Protein AF-A0A1Y4RHS5-F1 (afdb_monomer_lite)

Sequence (251 aa):
MLNEWKEFRDYTGAVTYTARNKQDTTYLGRFTFDTILDFEGLNRVLTILARGFLFHNENGSSAEAPRERIDYAKRGLCAWCSVPDSKKATPREAWQFGSDFGELHVEFPGLVEENGSGWFHRHVHRVEAFVRENPERRVSSSAQKKCAAIEKGFDHAWQDKVIQMQIPLFAPTTKGQWGLRFDSFLAQALELGPLRKEEPELPPELLEQLRSLTPKGVPVEMVETLAAYYLANKPEDSDWVVLPVANFDAY

pLDDT: mean 87.66, std 10.37, range [52.66, 98.38]

Radius of gyration: 19.68 Å; chains: 1; bounding box: 48×55×47 Å

Secondary structure (DSSP, 8-state):
---HHHHHHHHHS------SSTT--GGGTT--HHHHHH-TTHHHHHHHHHHHHHHB-TTSPBPS-GGGGHHHHHHHHHHHH--PPPTTPPPPPTTSPPS--GGGGGT-TTTB-TTS-BHHHHHHHHHHHHHHHSTTTTS-HHHHHHHHHHHHHHHHHHHHHHHHHHS-TT-TT--S-TT--HHHHHHHHHHH-SPP-SPPPPPHHHHHHHHHHPPTTS-HHHHHHHHHHHHHH--TT-S-----HHHHTT-

Foldseek 3Di:
DLALVVLLCQLQDDQDQDFPAAVRPSNLRLADLCCQQVVALVLVSLLSLLQCQQFADPVRDGDPGSVVRLVVSLLSSLLQLAFADDPPDDDDDPPQDFRQPLVCCVVRVSAHPVRSQGSSNVSLVSSLVSCVVDDPGGHDPVSPVSSVVCVPPRSVVSRVLSRLQDDDPPDPPNDPPPRRHSVNSNVVSVVVHHGHRDQQDDDPVVLVVLVVPPDPPDDSVVSRSVVSQCVVQPDPPDPDGDDSVSSVVSD

Structure (mmCIF, N/CA/C/O backbone):
data_AF-A0A1Y4RHS5-F1
#
_entry.id   AF-A0A1Y4RHS5-F1
#
loop_
_atom_site.group_PDB
_atom_site.id
_atom_site.type_symbol
_atom_site.label_atom_id
_atom_site.label_alt_id
_atom_site.label_comp_id
_atom_site.label_asym_id
_atom_site.label_entity_id
_atom_site.label_seq_id
_atom_site.pdbx_PDB_ins_code
_atom_site.Cartn_x
_atom_site.Cartn_y
_atom_site.Cartn_z
_atom_site.occupancy
_atom_site.B_iso_or_equiv
_atom_site.auth_seq_id
_atom_site.auth_comp_id
_atom_site.auth_asym_id
_atom_site.auth_atom_id
_atom_site.pdbx_PDB_model_num
ATOM 1 N N . MET A 1 1 ? -5.896 -9.436 4.155 1.00 60.69 1 MET A N 1
ATOM 2 C CA . MET A 1 1 ? -4.741 -10.193 4.678 1.00 60.69 1 MET A CA 1
ATOM 3 C C . MET A 1 1 ? -4.720 -11.630 4.183 1.00 60.69 1 MET A C 1
ATOM 5 O O . MET A 1 1 ? -3.698 -12.042 3.652 1.00 60.69 1 MET A O 1
ATOM 9 N N . LEU A 1 2 ? -5.818 -12.377 4.353 1.00 75.94 2 LEU A N 1
ATOM 10 C CA . LEU A 1 2 ? -5.944 -13.757 3.870 1.00 75.94 2 LEU A CA 1
ATOM 11 C C . LEU A 1 2 ? -6.195 -13.819 2.356 1.00 75.94 2 LEU A C 1
ATOM 13 O O . LEU A 1 2 ? -5.511 -14.547 1.645 1.00 75.94 2 LEU A O 1
ATOM 17 N N . ASN A 1 3 ? -7.088 -12.958 1.857 1.00 88.12 3 ASN A N 1
ATOM 18 C CA . ASN A 1 3 ? -7.240 -12.696 0.430 1.00 88.12 3 ASN A CA 1
ATOM 19 C C . ASN A 1 3 ? -6.313 -11.551 -0.010 1.00 88.12 3 ASN A C 1
ATOM 21 O O . ASN A 1 3 ? -6.641 -10.366 0.110 1.00 88.12 3 ASN A O 1
ATOM 25 N N . GLU A 1 4 ? -5.126 -11.910 -0.483 1.00 91.56 4 GLU A N 1
ATOM 26 C CA . GLU A 1 4 ? -4.086 -10.968 -0.900 1.00 91.56 4 GLU A CA 1
ATOM 27 C C . GLU A 1 4 ? -4.405 -10.328 -2.258 1.00 91.56 4 GLU A C 1
ATOM 29 O O . GLU A 1 4 ? -4.044 -9.178 -2.501 1.00 91.56 4 GLU A O 1
ATOM 34 N N . TRP A 1 5 ? -5.142 -11.027 -3.130 1.00 93.31 5 TRP A N 1
ATOM 35 C CA . TRP A 1 5 ? -5.632 -10.445 -4.380 1.00 93.31 5 TRP A CA 1
ATOM 36 C C . TRP A 1 5 ? -6.637 -9.322 -4.121 1.00 93.31 5 TRP A C 1
ATOM 38 O O . TRP A 1 5 ? -6.542 -8.247 -4.711 1.00 93.31 5 TRP A O 1
ATOM 48 N N . LYS A 1 6 ? -7.582 -9.531 -3.197 1.00 91.88 6 LYS A N 1
ATOM 49 C CA . LYS A 1 6 ? -8.500 -8.467 -2.779 1.00 91.88 6 LYS A CA 1
ATOM 50 C C . LYS A 1 6 ? -7.727 -7.284 -2.198 1.00 91.88 6 LYS A C 1
ATOM 52 O O . LYS A 1 6 ? -8.028 -6.147 -2.542 1.00 91.88 6 LYS A O 1
ATOM 57 N N . GLU A 1 7 ? -6.730 -7.555 -1.363 1.00 92.19 7 GLU A N 1
ATOM 58 C CA . GLU A 1 7 ? -5.873 -6.529 -0.769 1.00 92.19 7 GLU A CA 1
ATOM 59 C C . GLU A 1 7 ? -5.146 -5.694 -1.838 1.00 92.19 7 GLU A C 1
ATOM 61 O O . GLU A 1 7 ? -5.193 -4.469 -1.785 1.00 92.19 7 GLU A O 1
ATOM 66 N N . PHE A 1 8 ? -4.587 -6.331 -2.873 1.00 95.25 8 PHE A N 1
ATOM 67 C CA . PHE A 1 8 ? -4.016 -5.634 -4.030 1.00 95.25 8 PHE A CA 1
ATOM 68 C C . PHE A 1 8 ? -5.031 -4.722 -4.734 1.00 95.25 8 PHE A C 1
ATOM 70 O O . PHE A 1 8 ? -4.723 -3.569 -5.043 1.00 95.25 8 PHE A O 1
ATOM 77 N N . ARG A 1 9 ? -6.260 -5.205 -4.964 1.00 94.44 9 ARG A N 1
ATOM 78 C CA . ARG A 1 9 ? -7.318 -4.384 -5.576 1.00 94.44 9 ARG A CA 1
ATOM 79 C C . ARG A 1 9 ? -7.731 -3.216 -4.692 1.00 94.44 9 ARG A C 1
ATOM 81 O O . ARG A 1 9 ? -8.021 -2.147 -5.210 1.00 94.44 9 ARG A O 1
ATOM 88 N N . ASP A 1 10 ? -7.764 -3.400 -3.379 1.00 93.31 10 ASP A N 1
ATOM 89 C CA . ASP A 1 10 ? -8.112 -2.326 -2.451 1.00 93.31 10 ASP A CA 1
ATOM 90 C C . ASP A 1 10 ? -7.026 -1.221 -2.438 1.00 93.31 10 ASP A C 1
ATOM 92 O O . ASP A 1 10 ? -7.347 -0.060 -2.189 1.00 93.31 10 ASP A O 1
ATOM 96 N N . TYR A 1 11 ? -5.767 -1.552 -2.768 1.00 95.56 11 TYR A N 1
ATOM 97 C CA . TYR A 1 11 ? -4.662 -0.590 -2.921 1.00 95.56 11 TYR A CA 1
ATOM 98 C C . TYR A 1 11 ? -4.535 0.042 -4.313 1.00 95.56 11 TYR A C 1
ATOM 100 O O . TYR A 1 11 ? -3.736 0.956 -4.487 1.00 95.56 11 TYR A O 1
ATOM 108 N N . THR A 1 12 ? -5.276 -0.431 -5.312 1.00 95.94 12 THR A N 1
ATOM 109 C CA . THR A 1 12 ? -5.166 0.051 -6.706 1.00 95.94 12 THR A CA 1
ATOM 110 C C . THR A 1 12 ? -6.494 0.537 -7.282 1.00 95.94 12 THR A C 1
ATOM 112 O O . THR A 1 12 ? -6.519 1.284 -8.258 1.00 95.94 12 THR A O 1
ATOM 115 N N . GLY A 1 13 ? -7.608 0.142 -6.670 1.00 93.06 13 GLY A N 1
ATOM 116 C CA . GLY A 1 13 ? -8.964 0.462 -7.088 1.00 93.06 13 GLY A CA 1
ATOM 117 C C . GLY A 1 13 ? -9.512 1.749 -6.477 1.00 93.06 13 GLY A C 1
ATOM 118 O O . GLY A 1 13 ? -8.798 2.570 -5.902 1.00 93.06 13 GLY A O 1
ATOM 119 N N . ALA A 1 14 ? -10.823 1.936 -6.621 1.00 90.62 14 ALA A N 1
ATOM 120 C CA . ALA A 1 14 ? -11.525 3.077 -6.050 1.00 90.62 14 ALA A CA 1
ATOM 121 C C . ALA A 1 14 ? -11.792 2.878 -4.551 1.00 90.62 14 ALA A C 1
ATOM 123 O O . ALA A 1 14 ? -12.219 1.806 -4.121 1.00 90.62 14 ALA A O 1
ATOM 124 N N . VAL A 1 15 ? -11.615 3.944 -3.770 1.00 92.44 15 VAL A N 1
ATOM 125 C CA . VAL A 1 15 ? -11.960 3.979 -2.343 1.00 92.44 15 VAL A CA 1
ATOM 126 C C . VAL A 1 15 ? -13.283 4.713 -2.149 1.00 92.44 15 VAL 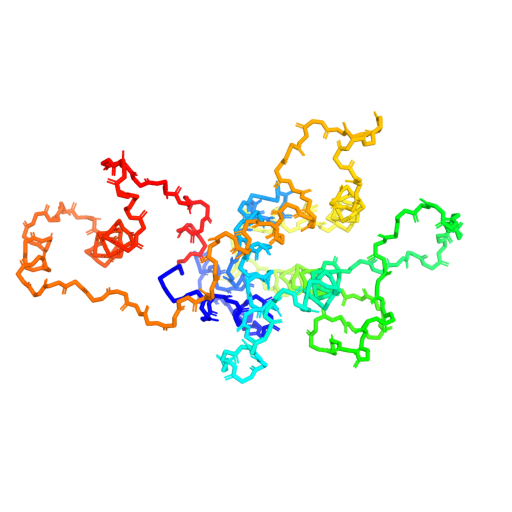A C 1
ATOM 128 O O . VAL A 1 15 ? -13.527 5.754 -2.761 1.00 92.44 15 VAL A O 1
ATOM 131 N N . THR A 1 16 ? -14.134 4.170 -1.280 1.00 90.88 16 THR A N 1
ATOM 132 C CA . THR A 1 16 ? -15.384 4.814 -0.866 1.00 90.88 16 THR A CA 1
ATOM 133 C C . THR A 1 16 ? -15.143 5.610 0.415 1.00 90.88 16 THR A C 1
ATOM 135 O O . THR A 1 16 ? -14.910 5.037 1.475 1.00 90.88 16 THR A O 1
ATOM 138 N N . TYR A 1 17 ? -15.198 6.937 0.320 1.00 92.81 17 TYR A N 1
ATOM 139 C CA . TYR A 1 17 ? -14.957 7.836 1.450 1.00 92.81 17 TYR A CA 1
ATOM 140 C C . TYR A 1 17 ? -16.249 8.067 2.233 1.00 92.81 17 TYR A C 1
ATOM 142 O O . TYR A 1 17 ? -17.072 8.912 1.878 1.00 92.81 17 TYR A O 1
ATOM 150 N N . THR A 1 18 ? -16.454 7.281 3.288 1.00 91.25 18 THR A N 1
ATOM 151 C CA . THR A 1 18 ? -17.652 7.347 4.136 1.00 91.25 18 THR A CA 1
ATOM 152 C C . THR A 1 18 ? -17.309 7.174 5.609 1.00 91.25 18 THR A C 1
ATOM 154 O O . THR A 1 18 ? -16.330 6.520 5.949 1.00 91.25 18 THR A O 1
ATOM 157 N N . ALA A 1 19 ? -18.157 7.717 6.482 1.00 90.38 19 ALA A N 1
ATOM 158 C CA . ALA A 1 19 ? -18.097 7.496 7.923 1.00 90.38 19 ALA A CA 1
ATOM 159 C C . ALA A 1 19 ? -19.518 7.510 8.502 1.00 90.38 19 ALA A C 1
ATOM 161 O O . ALA A 1 19 ? -20.265 8.474 8.298 1.00 90.38 19 ALA A O 1
ATOM 162 N N . ARG A 1 20 ? -19.905 6.447 9.217 1.00 88.19 20 ARG A N 1
ATOM 163 C CA . ARG A 1 20 ? -21.211 6.347 9.896 1.00 88.19 20 ARG A CA 1
ATOM 164 C C . ARG A 1 20 ? -21.234 7.091 11.228 1.00 88.19 20 ARG A C 1
ATOM 166 O O . ARG A 1 20 ? -22.269 7.627 11.616 1.00 88.19 20 ARG A O 1
ATOM 173 N N . ASN A 1 21 ? -20.110 7.110 11.935 1.00 87.88 21 ASN A N 1
ATOM 174 C CA . ASN A 1 21 ? -19.934 7.752 13.235 1.00 87.88 21 ASN A CA 1
ATOM 175 C C . ASN A 1 21 ? -18.449 8.093 13.453 1.00 87.88 21 ASN A C 1
ATOM 177 O O . ASN A 1 21 ? -17.614 7.804 12.605 1.00 87.88 21 ASN A O 1
ATOM 181 N N . LYS A 1 22 ? -18.111 8.689 14.601 1.00 86.94 22 LYS A N 1
ATOM 182 C CA . LYS A 1 22 ? -16.747 9.167 14.898 1.00 86.94 22 LYS A CA 1
ATOM 183 C C . LYS A 1 22 ? -15.704 8.057 15.063 1.00 86.94 22 LYS A C 1
ATOM 185 O O . LYS A 1 22 ? -14.515 8.365 15.042 1.00 86.94 22 LYS A O 1
ATOM 190 N N . GLN A 1 23 ? -16.142 6.824 15.293 1.00 85.12 23 GLN A N 1
ATOM 191 C CA . GLN A 1 23 ? -15.298 5.637 15.397 1.00 85.12 23 GLN A CA 1
ATOM 192 C C . GLN A 1 23 ? -15.104 4.955 14.035 1.00 85.12 23 GLN A C 1
ATOM 194 O O . GLN A 1 23 ? -14.234 4.104 13.906 1.00 85.12 23 GLN A O 1
ATOM 199 N N . ASP A 1 24 ? -15.904 5.318 13.030 1.00 87.62 24 ASP A N 1
ATOM 200 C CA . ASP A 1 24 ? -15.852 4.742 11.694 1.00 87.62 24 ASP A CA 1
ATOM 201 C C . ASP A 1 24 ? -14.747 5.401 10.860 1.00 87.62 24 ASP A C 1
ATOM 203 O O . ASP A 1 24 ? -14.876 6.541 10.406 1.00 87.62 24 ASP A O 1
ATOM 207 N N . THR A 1 25 ? -13.660 4.663 10.654 1.00 89.38 25 THR A N 1
ATOM 208 C CA . THR A 1 25 ? -12.491 5.085 9.877 1.00 89.38 25 THR A CA 1
ATOM 209 C C . THR A 1 25 ? -12.503 4.566 8.440 1.00 89.38 25 THR A C 1
ATOM 211 O O . THR A 1 25 ? -11.476 4.640 7.774 1.00 89.38 25 THR A O 1
ATOM 214 N N . THR A 1 26 ? -13.646 4.092 7.919 1.00 90.31 26 THR A N 1
ATOM 215 C CA . THR A 1 26 ? -13.761 3.527 6.553 1.00 90.31 26 THR A CA 1
ATOM 216 C C . THR A 1 26 ? -13.224 4.467 5.467 1.00 90.31 26 THR A C 1
ATOM 218 O O . THR A 1 26 ? -12.699 4.019 4.450 1.00 90.31 26 THR A O 1
ATOM 221 N N . TYR A 1 27 ? -13.301 5.782 5.684 1.00 91.88 27 TYR A N 1
ATOM 222 C CA . TYR A 1 27 ? -12.758 6.787 4.770 1.00 91.88 27 TYR A CA 1
ATOM 223 C C . TYR A 1 27 ? -11.232 6.713 4.575 1.00 91.88 27 TYR A C 1
ATOM 225 O O . TYR A 1 27 ? -10.741 7.255 3.590 1.00 91.88 27 TYR A O 1
ATOM 233 N N . LEU A 1 28 ? -10.490 6.038 5.462 1.00 92.81 28 LEU A N 1
ATOM 234 C CA . LEU A 1 28 ? -9.058 5.752 5.306 1.00 92.81 28 LEU A CA 1
ATOM 235 C C . LEU A 1 28 ? -8.781 4.557 4.373 1.00 92.81 28 LEU A C 1
ATOM 237 O O . LEU A 1 28 ? -7.627 4.229 4.112 1.00 92.81 28 LEU A O 1
ATOM 241 N N . GLY A 1 29 ? -9.812 3.867 3.874 1.00 91.88 29 GLY A N 1
ATOM 242 C CA . GLY A 1 29 ? -9.631 2.643 3.097 1.00 91.88 29 GLY A CA 1
ATOM 243 C C . GLY A 1 29 ? -8.911 1.561 3.910 1.00 91.88 29 GLY A C 1
ATOM 244 O O . GLY A 1 29 ? -9.324 1.244 5.020 1.00 91.88 29 GLY A O 1
ATOM 245 N N . ARG A 1 30 ? -7.834 0.995 3.352 1.00 90.19 30 ARG A N 1
ATOM 246 C CA . ARG A 1 30 ? -6.973 -0.010 4.010 1.00 90.19 30 ARG A CA 1
ATOM 247 C C . ARG A 1 30 ? -5.740 0.599 4.686 1.00 90.19 30 ARG A C 1
ATOM 249 O O . ARG A 1 30 ? -4.693 -0.046 4.751 1.00 90.19 30 ARG A O 1
ATOM 256 N N . PHE A 1 31 ? -5.834 1.846 5.127 1.00 92.94 31 PHE A N 1
ATOM 257 C CA . PHE A 1 31 ? -4.739 2.544 5.785 1.00 92.94 31 PHE A CA 1
ATOM 258 C C . PHE A 1 31 ? -5.146 2.979 7.182 1.00 92.94 31 PHE A C 1
ATOM 260 O O . PHE A 1 31 ? -6.310 3.265 7.459 1.00 92.94 31 PHE A O 1
ATOM 267 N N . THR A 1 32 ? -4.158 3.076 8.060 1.00 92.25 32 THR A N 1
ATOM 268 C CA . THR A 1 32 ? -4.296 3.807 9.313 1.00 92.25 32 THR A CA 1
ATOM 269 C C . THR A 1 32 ? -3.657 5.181 9.153 1.00 92.25 32 THR A C 1
ATOM 271 O O . THR A 1 32 ? -2.905 5.447 8.211 1.00 92.25 32 THR A O 1
ATOM 274 N N . PHE A 1 33 ? -3.924 6.079 10.097 1.00 92.38 33 PHE A N 1
ATOM 275 C CA . PHE A 1 33 ? -3.189 7.338 10.132 1.00 92.38 33 PHE A CA 1
ATOM 276 C C . PHE A 1 33 ? -1.685 7.142 10.339 1.00 92.38 33 PHE A C 1
ATOM 278 O O . PHE A 1 33 ? -0.914 7.958 9.849 1.00 92.38 33 PHE A O 1
ATOM 285 N N . ASP A 1 34 ? -1.281 6.082 11.032 1.00 92.06 34 ASP A N 1
ATOM 286 C CA . ASP A 1 34 ? 0.127 5.809 11.319 1.00 92.06 34 ASP A CA 1
ATOM 287 C C . ASP A 1 34 ? 0.818 5.266 10.049 1.00 92.06 34 ASP A C 1
ATOM 289 O O . ASP A 1 34 ? 1.962 5.612 9.760 1.00 92.06 34 ASP A O 1
ATOM 293 N N . THR A 1 35 ? 0.088 4.569 9.164 1.00 91.69 35 THR A N 1
ATOM 294 C CA . THR A 1 35 ? 0.579 4.302 7.801 1.00 91.69 35 THR A CA 1
ATOM 295 C C . THR A 1 35 ? 0.785 5.580 6.988 1.00 91.69 35 THR A C 1
ATOM 297 O O . THR A 1 35 ? 1.759 5.680 6.247 1.00 91.69 35 THR A O 1
ATOM 300 N N . ILE A 1 36 ? -0.117 6.558 7.097 1.00 94.12 36 ILE A N 1
ATOM 301 C CA . ILE A 1 36 ? -0.037 7.794 6.303 1.00 94.12 36 ILE A CA 1
ATOM 302 C C . ILE A 1 36 ? 1.061 8.732 6.824 1.00 94.12 36 ILE A C 1
ATOM 304 O O . ILE A 1 36 ? 1.796 9.311 6.028 1.00 94.12 36 ILE A O 1
ATOM 308 N N . LEU A 1 37 ? 1.165 8.893 8.145 1.00 91.62 37 LEU A N 1
ATOM 309 C CA . LEU A 1 37 ? 2.087 9.836 8.785 1.00 91.62 37 LEU A CA 1
ATOM 310 C C . LEU A 1 37 ? 3.488 9.252 8.975 1.00 91.62 37 LEU A C 1
ATOM 312 O O . LEU A 1 37 ? 4.473 9.932 8.697 1.00 91.62 37 LEU A O 1
ATOM 316 N N . ASP A 1 38 ? 3.569 8.000 9.425 1.00 90.38 38 ASP A N 1
ATOM 317 C CA . ASP A 1 38 ? 4.820 7.366 9.852 1.00 90.38 38 ASP A CA 1
ATOM 318 C C . ASP A 1 38 ? 5.280 6.257 8.895 1.00 90.38 38 ASP A C 1
ATOM 320 O O . ASP A 1 38 ? 6.323 5.631 9.108 1.00 90.38 38 ASP A O 1
ATOM 324 N N . PHE A 1 39 ? 4.534 6.027 7.807 1.00 90.56 39 PHE A N 1
ATOM 325 C CA . PHE A 1 39 ? 4.822 4.999 6.805 1.00 90.56 39 PHE A CA 1
ATOM 326 C C . PHE A 1 39 ? 4.807 3.568 7.369 1.00 90.56 39 PHE A C 1
ATOM 328 O O . PHE A 1 39 ? 5.411 2.652 6.797 1.00 90.56 39 PHE A O 1
ATOM 335 N N . GLU A 1 40 ? 4.097 3.354 8.479 1.00 88.88 40 GLU A N 1
ATOM 336 C CA . GLU A 1 40 ? 3.975 2.049 9.117 1.00 88.88 40 GLU A CA 1
ATOM 337 C C . GLU A 1 40 ? 3.202 1.058 8.236 1.00 88.88 40 GLU A C 1
ATOM 339 O O . GLU A 1 40 ? 2.167 1.372 7.651 1.00 88.88 40 GLU A O 1
ATOM 344 N N . GLY A 1 41 ? 3.714 -0.168 8.116 1.00 87.62 41 GLY A N 1
ATOM 345 C CA . GLY A 1 41 ? 3.080 -1.214 7.311 1.00 87.62 41 GLY A CA 1
ATOM 346 C C . GLY A 1 41 ? 3.297 -1.087 5.798 1.00 87.62 41 GLY A C 1
ATOM 347 O O . GLY A 1 41 ? 2.999 -2.048 5.083 1.00 87.62 41 GLY A O 1
ATOM 348 N N . LEU A 1 42 ? 3.906 0.002 5.296 1.00 90.31 42 LEU A N 1
ATOM 349 C CA . LEU A 1 42 ? 4.160 0.183 3.856 1.00 90.31 42 LEU A CA 1
ATOM 350 C C . LEU A 1 42 ? 4.993 -0.938 3.233 1.00 90.31 42 LEU A C 1
ATOM 352 O O . LEU A 1 42 ? 4.807 -1.232 2.056 1.00 90.31 42 LEU A O 1
ATOM 356 N N . ASN A 1 43 ? 5.855 -1.609 4.004 1.00 89.12 43 ASN A N 1
ATOM 357 C CA . ASN A 1 43 ? 6.576 -2.780 3.504 1.00 89.12 43 ASN A CA 1
ATOM 358 C C . ASN A 1 43 ? 5.613 -3.859 2.982 1.00 89.12 43 ASN A C 1
ATOM 360 O O . ASN A 1 43 ? 5.818 -4.390 1.899 1.00 89.12 43 ASN A O 1
ATOM 364 N N . ARG A 1 44 ? 4.521 -4.150 3.705 1.00 90.31 44 ARG A N 1
ATOM 365 C CA . ARG A 1 44 ? 3.531 -5.120 3.221 1.00 90.31 44 ARG A CA 1
ATOM 366 C C . ARG A 1 44 ? 2.784 -4.577 2.010 1.00 90.31 44 ARG A C 1
ATOM 368 O O . ARG A 1 44 ? 2.645 -5.308 1.038 1.00 90.31 44 ARG A O 1
ATOM 375 N N . VAL A 1 45 ? 2.324 -3.327 2.062 1.00 93.88 45 VAL A N 1
ATOM 376 C CA . VAL A 1 45 ? 1.565 -2.706 0.963 1.00 93.88 45 VAL A CA 1
ATOM 377 C C . VAL A 1 45 ? 2.357 -2.776 -0.341 1.00 93.88 45 VAL A C 1
ATOM 379 O O . VAL A 1 45 ? 1.864 -3.290 -1.343 1.00 93.88 45 VAL A O 1
ATOM 382 N N . LEU A 1 46 ? 3.618 -2.342 -0.312 1.00 95.38 46 LEU A N 1
ATOM 383 C CA . LEU A 1 46 ? 4.488 -2.322 -1.485 1.00 95.38 46 LEU A CA 1
ATOM 384 C C . LEU A 1 46 ? 4.868 -3.735 -1.945 1.00 95.38 46 LEU A C 1
ATOM 386 O O . LEU A 1 46 ? 4.923 -3.978 -3.148 1.00 95.38 46 LEU A O 1
ATOM 390 N N . THR A 1 47 ? 5.030 -4.697 -1.033 1.00 94.75 47 THR A N 1
ATOM 391 C CA . THR A 1 47 ? 5.228 -6.108 -1.402 1.00 94.75 47 THR A CA 1
ATOM 392 C C . THR A 1 47 ? 3.969 -6.731 -2.023 1.00 94.75 47 THR A C 1
ATOM 394 O O . THR A 1 47 ? 4.080 -7.484 -2.989 1.00 94.75 47 THR A O 1
ATOM 397 N N . ILE A 1 48 ? 2.763 -6.403 -1.545 1.00 95.50 48 ILE A N 1
ATOM 398 C CA . ILE A 1 48 ? 1.497 -6.840 -2.164 1.00 95.50 48 ILE A CA 1
ATOM 399 C C . ILE A 1 48 ? 1.361 -6.259 -3.573 1.00 95.50 48 ILE A C 1
ATOM 401 O O . ILE A 1 48 ? 1.031 -6.992 -4.506 1.00 95.50 48 ILE A O 1
ATOM 405 N N . LEU A 1 49 ? 1.665 -4.971 -3.745 1.00 97.50 49 LEU A N 1
ATOM 406 C CA . LEU A 1 49 ? 1.680 -4.313 -5.052 1.00 97.50 49 LEU A CA 1
ATOM 407 C C . LEU A 1 49 ? 2.688 -4.972 -5.999 1.00 97.50 49 LEU A C 1
ATOM 409 O O . LEU A 1 49 ? 2.321 -5.361 -7.106 1.00 97.50 49 LEU A O 1
ATOM 413 N N . ALA A 1 50 ? 3.925 -5.184 -5.543 1.00 97.56 50 ALA A N 1
ATOM 414 C CA . ALA A 1 50 ? 4.970 -5.851 -6.313 1.00 97.56 50 ALA A CA 1
ATOM 415 C C . ALA A 1 50 ? 4.540 -7.256 -6.765 1.00 97.56 50 ALA A C 1
ATOM 417 O O . ALA A 1 50 ? 4.658 -7.588 -7.944 1.00 97.56 50 ALA A O 1
ATOM 418 N N . ARG A 1 51 ? 3.974 -8.067 -5.858 1.00 97.38 51 ARG A N 1
ATOM 419 C CA . ARG A 1 51 ? 3.443 -9.403 -6.183 1.00 97.38 51 ARG A CA 1
ATOM 420 C C . ARG A 1 51 ? 2.303 -9.330 -7.195 1.00 97.38 51 ARG A C 1
ATOM 422 O O . ARG A 1 51 ? 2.283 -10.119 -8.137 1.00 97.38 51 ARG A O 1
ATOM 429 N N . GLY A 1 52 ? 1.389 -8.374 -7.045 1.00 97.62 52 GLY A N 1
ATOM 430 C CA . GLY A 1 52 ? 0.306 -8.145 -8.000 1.00 97.62 52 GLY A CA 1
ATOM 431 C C . GLY A 1 52 ? 0.824 -7.845 -9.403 1.00 97.62 52 GLY A C 1
ATOM 432 O O . GLY A 1 52 ? 0.444 -8.526 -10.354 1.00 97.62 52 GLY A O 1
ATOM 433 N N . PHE A 1 53 ? 1.757 -6.900 -9.534 1.00 97.81 53 PHE A N 1
ATOM 434 C CA . PHE A 1 53 ? 2.318 -6.541 -10.836 1.00 97.81 53 PHE A CA 1
ATOM 435 C C . PHE A 1 53 ? 3.205 -7.626 -11.452 1.00 97.81 53 PHE A C 1
ATOM 437 O O . PHE A 1 53 ? 3.248 -7.736 -12.674 1.00 97.81 53 PHE A O 1
ATOM 444 N N . LEU A 1 54 ? 3.898 -8.435 -10.648 1.00 97.75 54 LEU A N 1
ATOM 445 C CA . LEU A 1 54 ? 4.722 -9.538 -11.150 1.00 97.75 54 LEU A CA 1
ATOM 446 C C . LEU A 1 54 ? 3.859 -10.714 -11.614 1.00 97.75 54 LEU A C 1
ATOM 448 O O . LEU A 1 54 ? 3.987 -11.187 -12.744 1.00 97.75 54 LEU A O 1
ATOM 452 N N . PHE A 1 55 ? 2.960 -11.186 -10.752 1.00 97.44 55 PHE A N 1
ATOM 453 C CA . PHE A 1 55 ? 2.328 -12.495 -10.912 1.00 97.44 55 PHE A CA 1
ATOM 454 C C . PHE A 1 55 ? 0.919 -12.452 -11.490 1.00 97.44 55 PHE A C 1
ATOM 456 O O . PHE A 1 55 ? 0.393 -13.512 -11.825 1.00 97.44 55 PHE A O 1
ATOM 463 N N . HIS A 1 56 ? 0.307 -11.274 -11.629 1.00 96.50 56 HIS A N 1
ATOM 464 C CA . HIS A 1 56 ? -1.082 -11.167 -12.068 1.00 96.50 56 HIS A CA 1
ATOM 465 C C . HIS A 1 56 ? -1.272 -10.193 -13.229 1.00 96.50 56 HIS A C 1
ATOM 467 O O . HIS A 1 56 ? -0.623 -9.148 -13.327 1.00 96.50 56 HIS A O 1
ATOM 473 N N . ASN A 1 57 ? -2.187 -10.552 -14.121 1.00 93.25 57 ASN A N 1
ATOM 474 C CA . ASN A 1 57 ? -2.763 -9.642 -15.103 1.00 93.25 57 ASN A CA 1
ATOM 475 C C . ASN A 1 57 ? -3.859 -8.794 -14.436 1.00 93.25 57 ASN A C 1
ATOM 477 O O . ASN A 1 57 ? -4.318 -9.114 -13.339 1.00 93.25 57 ASN A O 1
ATOM 481 N N . GLU A 1 58 ? -4.336 -7.745 -15.104 1.00 87.44 58 GLU A N 1
ATOM 482 C CA . GLU A 1 58 ? -5.365 -6.840 -14.556 1.00 87.44 58 GLU A CA 1
ATOM 483 C C . GLU A 1 58 ? -6.660 -7.562 -14.148 1.00 87.44 58 GLU A C 1
ATOM 485 O O . GLU A 1 58 ? -7.277 -7.239 -13.134 1.00 87.44 58 GLU A O 1
ATOM 490 N N . ASN A 1 59 ? -7.045 -8.602 -14.893 1.00 88.12 59 ASN A N 1
ATOM 491 C CA . ASN A 1 59 ? -8.205 -9.445 -14.585 1.00 88.12 59 ASN A CA 1
ATOM 492 C C . ASN A 1 59 ? -7.961 -10.448 -13.432 1.00 88.12 59 ASN A C 1
ATOM 494 O O . ASN A 1 59 ? -8.843 -11.237 -13.098 1.00 88.12 59 ASN A O 1
ATOM 498 N N . GLY A 1 60 ? -6.762 -10.457 -12.847 1.00 88.69 60 GLY A N 1
ATOM 499 C CA . GLY A 1 60 ? -6.344 -11.354 -11.773 1.00 88.69 60 GLY A CA 1
ATOM 500 C C . GLY A 1 60 ? -5.870 -12.733 -12.208 1.00 88.69 60 GLY A C 1
ATOM 501 O O . GLY A 1 60 ? -5.457 -13.515 -11.349 1.00 88.69 60 GLY A O 1
ATOM 502 N N . SER A 1 61 ? -5.898 -13.071 -13.500 1.00 92.31 61 SER A N 1
ATOM 503 C CA . SER A 1 61 ? -5.266 -14.300 -14.004 1.00 92.31 61 SER A CA 1
ATOM 504 C C . SER A 1 61 ? -3.754 -14.281 -13.767 1.00 92.31 61 SER A C 1
ATOM 506 O O . SER A 1 61 ? -3.156 -13.214 -13.634 1.00 92.31 61 SER A O 1
ATOM 508 N N . SER A 1 62 ? -3.149 -15.463 -13.668 1.00 93.88 62 SER A N 1
ATOM 509 C CA . SER A 1 62 ? -1.707 -15.591 -13.464 1.00 93.88 62 SER A CA 1
ATOM 510 C C . SER A 1 62 ? -0.938 -15.125 -14.700 1.00 93.88 62 SER A C 1
ATOM 512 O O . SER A 1 62 ? -1.350 -15.384 -15.829 1.00 93.88 62 SER A O 1
ATOM 514 N N . ALA A 1 63 ? 0.190 -14.463 -14.480 1.00 93.00 63 ALA A N 1
ATOM 515 C CA . ALA A 1 63 ? 1.127 -14.103 -15.533 1.00 93.00 63 ALA A CA 1
ATOM 516 C C . ALA A 1 63 ? 2.036 -15.288 -15.886 1.00 93.00 63 ALA A C 1
ATOM 518 O O . ALA A 1 63 ? 2.485 -16.006 -14.994 1.00 93.00 63 ALA A O 1
ATOM 519 N N . GLU A 1 64 ? 2.330 -15.472 -17.175 1.00 88.81 64 GLU A N 1
ATOM 520 C CA . GLU A 1 64 ? 3.108 -16.621 -17.667 1.00 88.81 64 GLU A CA 1
ATOM 521 C C . GLU A 1 64 ? 4.594 -16.549 -17.285 1.00 88.81 64 GLU A C 1
ATOM 523 O O . GLU A 1 64 ? 5.173 -17.553 -16.876 1.00 88.81 64 GLU A O 1
ATOM 528 N N . ALA A 1 65 ? 5.202 -15.358 -17.347 1.00 93.00 65 ALA A N 1
ATOM 529 C CA . ALA A 1 65 ? 6.620 -15.148 -17.042 1.00 93.00 65 ALA A CA 1
ATOM 530 C C . ALA A 1 65 ? 6.831 -14.009 -16.020 1.00 93.00 65 ALA A C 1
ATOM 532 O O . ALA A 1 65 ? 7.259 -12.912 -16.382 1.00 93.00 65 ALA A O 1
ATOM 533 N N . PRO A 1 66 ? 6.572 -14.234 -14.714 1.00 92.19 66 PRO A N 1
ATOM 534 C CA . PRO A 1 66 ? 6.662 -13.181 -13.696 1.00 92.19 66 PRO A CA 1
ATOM 535 C C . PRO A 1 66 ? 8.033 -12.495 -13.617 1.00 92.19 66 PRO A C 1
ATOM 537 O O . PRO A 1 66 ? 8.115 -11.296 -13.369 1.00 92.19 66 PRO A O 1
ATOM 540 N N . ARG A 1 67 ? 9.124 -13.230 -13.877 1.00 92.75 67 ARG A N 1
ATOM 541 C CA . ARG A 1 67 ? 10.494 -12.682 -13.858 1.00 92.75 67 ARG A CA 1
ATOM 542 C C . ARG A 1 67 ? 10.766 -11.696 -14.995 1.00 92.75 67 ARG A C 1
ATOM 544 O O . ARG A 1 67 ? 11.565 -10.787 -14.817 1.00 92.75 67 ARG A O 1
ATOM 551 N N . GLU A 1 68 ? 10.089 -11.834 -16.130 1.00 96.00 68 GLU A N 1
ATOM 552 C CA . GLU A 1 68 ? 10.210 -10.892 -17.253 1.00 96.00 68 GLU A CA 1
ATOM 553 C C . GLU A 1 68 ? 9.439 -9.590 -16.987 1.00 96.00 68 GLU A C 1
ATOM 555 O O . GLU A 1 68 ? 9.647 -8.582 -17.656 1.00 96.00 68 GLU A O 1
ATOM 560 N N . ARG A 1 69 ? 8.583 -9.576 -15.957 1.00 96.75 69 ARG A N 1
ATOM 561 C CA . ARG A 1 69 ? 7.771 -8.422 -15.557 1.00 96.75 69 ARG A CA 1
ATOM 562 C C . ARG A 1 69 ? 8.408 -7.583 -14.452 1.00 96.75 69 ARG A C 1
ATOM 564 O O . ARG A 1 69 ? 7.733 -6.716 -13.909 1.00 96.75 69 ARG A O 1
ATOM 571 N N . ILE A 1 70 ? 9.683 -7.796 -14.115 1.00 97.00 70 ILE A N 1
ATOM 572 C CA . ILE A 1 70 ? 10.375 -7.024 -13.065 1.00 97.00 70 ILE A CA 1
ATOM 573 C C . ILE A 1 70 ? 10.342 -5.522 -13.368 1.00 97.00 70 ILE A C 1
ATOM 575 O O . ILE A 1 70 ? 9.952 -4.738 -12.503 1.00 97.00 70 ILE A O 1
ATOM 579 N N . ASP A 1 71 ? 10.661 -5.122 -14.601 1.00 96.62 71 ASP A N 1
ATOM 580 C CA . ASP A 1 71 ? 10.640 -3.707 -14.987 1.00 96.62 71 ASP A CA 1
ATOM 581 C C . ASP A 1 71 ? 9.217 -3.136 -14.988 1.00 96.62 71 ASP A C 1
ATOM 583 O O . ASP A 1 71 ? 9.001 -2.012 -14.537 1.00 96.62 71 ASP A O 1
ATOM 587 N N . TYR A 1 72 ? 8.233 -3.922 -15.435 1.00 96.88 72 TYR A N 1
ATOM 588 C CA . TYR A 1 72 ? 6.816 -3.553 -15.371 1.00 96.88 72 TYR A CA 1
ATOM 589 C C . TYR A 1 72 ? 6.357 -3.346 -13.922 1.00 96.88 72 TYR A C 1
ATOM 591 O O . TYR A 1 72 ? 5.743 -2.332 -13.600 1.00 96.88 72 TYR A O 1
ATOM 599 N N . ALA A 1 73 ? 6.709 -4.262 -13.019 1.00 97.62 73 ALA A N 1
ATOM 600 C CA . ALA A 1 73 ? 6.368 -4.167 -11.608 1.00 97.62 73 ALA A CA 1
ATOM 601 C C . ALA A 1 73 ? 7.045 -2.975 -10.927 1.00 97.62 73 ALA A C 1
ATOM 603 O O . ALA A 1 73 ? 6.405 -2.281 -10.137 1.00 97.62 73 ALA A O 1
ATOM 604 N N . LYS A 1 74 ? 8.302 -2.681 -11.277 1.00 96.94 74 LYS A N 1
ATOM 605 C CA . LYS A 1 74 ? 8.999 -1.481 -10.807 1.00 96.94 74 LYS A CA 1
ATOM 606 C C . LYS A 1 74 ? 8.285 -0.205 -11.255 1.00 96.94 74 LYS A C 1
ATOM 608 O O . LYS A 1 74 ? 8.042 0.660 -10.420 1.00 96.94 74 LYS A O 1
ATOM 613 N N . ARG A 1 75 ? 7.887 -0.107 -12.531 1.00 97.56 75 ARG A N 1
ATOM 614 C CA . ARG A 1 75 ? 7.107 1.037 -13.037 1.00 97.56 75 ARG A CA 1
ATOM 615 C C . ARG A 1 75 ? 5.736 1.143 -12.368 1.00 97.56 75 ARG A C 1
ATOM 617 O O . ARG A 1 75 ? 5.352 2.241 -11.985 1.00 97.56 75 ARG A O 1
ATOM 624 N N . GLY A 1 76 ? 5.048 0.028 -12.120 1.00 97.62 76 GLY A N 1
ATOM 625 C CA . GLY A 1 76 ? 3.783 0.018 -11.376 1.00 97.62 76 GLY A CA 1
ATOM 626 C C . GLY A 1 76 ? 3.924 0.558 -9.946 1.00 97.62 76 GLY A C 1
ATOM 627 O O . GLY A 1 76 ? 3.097 1.354 -9.500 1.00 97.62 76 GLY A O 1
ATOM 628 N N . LEU A 1 77 ? 5.005 0.195 -9.244 1.00 97.75 77 LEU A N 1
ATOM 629 C CA . LEU A 1 77 ? 5.331 0.759 -7.928 1.00 97.75 77 LEU A CA 1
ATOM 630 C C . LEU A 1 77 ? 5.636 2.263 -8.012 1.00 97.75 77 LEU A C 1
ATOM 632 O O . LEU A 1 77 ? 5.123 3.023 -7.194 1.00 97.75 77 LEU A O 1
ATOM 636 N N . CYS A 1 78 ? 6.414 2.707 -9.006 1.00 96.75 78 CYS A N 1
ATOM 637 C CA . CYS A 1 78 ? 6.675 4.132 -9.233 1.00 96.75 78 CYS A CA 1
ATOM 638 C C . CYS A 1 78 ? 5.380 4.914 -9.504 1.00 96.75 78 CYS A C 1
ATOM 640 O O . CYS A 1 78 ? 5.137 5.925 -8.849 1.00 96.75 78 CYS A O 1
ATOM 642 N N . ALA A 1 79 ? 4.512 4.416 -10.389 1.00 97.88 79 ALA A N 1
ATOM 643 C CA . ALA A 1 79 ? 3.229 5.040 -10.707 1.00 97.88 79 ALA A CA 1
ATOM 644 C C . ALA A 1 79 ? 2.326 5.153 -9.466 1.00 97.88 79 ALA A C 1
ATOM 646 O O . ALA A 1 79 ? 1.749 6.207 -9.202 1.00 97.88 79 ALA A O 1
ATOM 647 N N . TRP A 1 80 ? 2.240 4.093 -8.655 1.00 98.38 80 TRP A N 1
ATOM 648 C CA . TRP A 1 80 ? 1.476 4.116 -7.404 1.00 98.38 80 TRP A CA 1
ATOM 649 C C . TRP A 1 80 ? 2.023 5.143 -6.399 1.00 98.38 80 TRP A C 1
ATOM 651 O O . TRP A 1 80 ? 1.250 5.848 -5.743 1.00 98.38 80 TRP A O 1
ATOM 661 N N . CYS A 1 81 ? 3.351 5.244 -6.312 1.00 97.50 81 CYS A N 1
ATOM 662 C CA . CYS A 1 81 ? 4.065 6.134 -5.403 1.00 97.50 81 CYS A CA 1
ATOM 663 C C . CYS A 1 81 ? 4.148 7.596 -5.864 1.00 97.50 81 CYS A C 1
ATOM 665 O O . CYS A 1 81 ? 4.492 8.442 -5.043 1.00 97.50 81 CYS A O 1
ATOM 667 N N . SER A 1 82 ? 3.874 7.887 -7.136 1.00 97.44 82 SER A N 1
ATOM 668 C CA . SER A 1 82 ? 4.201 9.163 -7.778 1.00 97.44 82 SER A CA 1
ATOM 669 C C . SER A 1 82 ? 3.738 10.400 -6.997 1.00 97.44 82 SER A C 1
ATOM 671 O O . SER A 1 82 ? 2.601 10.471 -6.520 1.00 97.44 82 SER A O 1
ATOM 673 N N . VAL A 1 83 ? 4.630 11.384 -6.891 1.00 95.44 83 VAL A N 1
ATOM 674 C CA . VAL A 1 83 ? 4.381 12.707 -6.308 1.00 95.44 83 VAL A CA 1
ATOM 675 C C . VAL A 1 83 ? 4.800 13.750 -7.332 1.00 95.44 83 VAL A C 1
ATOM 677 O O . VAL A 1 83 ? 5.990 13.796 -7.667 1.00 95.44 83 VAL A O 1
ATOM 680 N N . PRO A 1 84 ? 3.862 14.582 -7.811 1.00 91.44 84 PRO A N 1
ATOM 681 C CA . PRO A 1 84 ? 4.139 15.516 -8.884 1.00 91.44 84 PRO A CA 1
ATOM 682 C C . PRO A 1 84 ? 5.155 16.556 -8.430 1.00 91.44 84 PRO A C 1
ATOM 684 O O . PRO A 1 84 ? 5.110 17.041 -7.293 1.00 91.44 84 PRO A O 1
ATOM 687 N N . ASP A 1 85 ? 6.068 16.921 -9.323 1.00 83.06 85 ASP 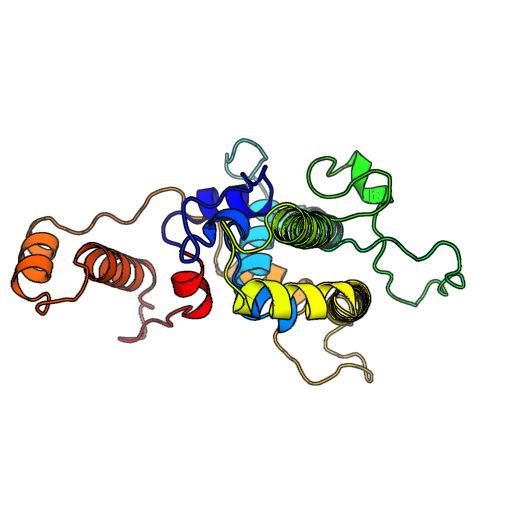A N 1
ATOM 688 C CA . ASP A 1 85 ? 7.040 17.952 -9.006 1.00 83.06 85 ASP A CA 1
ATOM 689 C C . ASP A 1 85 ? 6.341 19.309 -8.871 1.00 83.06 85 ASP A C 1
ATOM 691 O O . ASP A 1 85 ? 5.379 19.653 -9.569 1.00 83.06 85 ASP A O 1
ATOM 695 N N . SER A 1 86 ? 6.837 20.137 -7.950 1.00 76.81 86 SER A N 1
ATOM 696 C CA . SER A 1 86 ? 6.321 21.498 -7.849 1.00 76.81 86 SER A CA 1
ATOM 697 C C . SER A 1 86 ? 6.592 22.236 -9.165 1.00 76.81 86 SER A C 1
ATOM 699 O O . SER A 1 86 ? 7.675 22.129 -9.735 1.00 76.81 86 SER A O 1
ATOM 701 N N . LYS A 1 87 ? 5.665 23.093 -9.611 1.00 67.94 87 LYS A N 1
ATOM 702 C CA . LYS A 1 87 ? 5.846 23.922 -10.826 1.00 67.94 87 LYS A CA 1
ATOM 703 C C . LYS A 1 87 ? 7.085 24.834 -10.792 1.00 67.94 87 LYS A C 1
ATOM 705 O O . LYS A 1 87 ? 7.411 25.463 -11.792 1.00 67.94 87 LYS A O 1
ATOM 710 N N . LYS A 1 88 ? 7.722 24.968 -9.625 1.00 68.81 88 LYS A N 1
ATOM 711 C CA . LYS A 1 88 ? 8.929 25.767 -9.378 1.00 68.81 88 LYS A CA 1
ATOM 712 C C . LYS A 1 88 ? 10.159 24.898 -9.094 1.00 68.81 88 LYS A C 1
ATOM 714 O O . LYS A 1 88 ? 11.184 25.443 -8.692 1.00 68.81 88 LYS A O 1
ATOM 719 N N . ALA A 1 89 ? 10.055 23.577 -9.232 1.00 65.69 89 ALA A N 1
ATOM 720 C CA . ALA A 1 89 ? 11.160 22.673 -8.972 1.00 65.69 89 ALA A CA 1
ATOM 721 C C . ALA A 1 89 ? 12.279 22.939 -9.980 1.00 65.69 89 ALA A C 1
ATOM 723 O O . ALA A 1 89 ? 12.046 23.034 -11.186 1.00 65.69 89 ALA A O 1
ATOM 724 N N . THR A 1 90 ? 13.502 23.077 -9.475 1.00 67.06 90 THR A N 1
ATOM 725 C CA . THR A 1 90 ? 14.684 23.093 -10.331 1.00 67.06 90 THR A CA 1
ATOM 726 C C . THR A 1 90 ? 14.760 21.747 -11.051 1.00 67.06 90 THR A C 1
ATOM 728 O O . THR A 1 90 ? 14.622 20.721 -10.379 1.00 67.06 90 THR A O 1
ATOM 731 N N . PRO A 1 91 ? 14.982 21.723 -12.379 1.00 64.31 91 PRO A N 1
ATOM 732 C CA . PRO A 1 91 ? 15.194 20.480 -13.104 1.00 64.31 91 PRO A CA 1
ATOM 733 C C . PRO A 1 91 ? 16.275 19.652 -12.413 1.00 64.31 91 PRO A C 1
ATOM 735 O O . PRO A 1 91 ? 17.380 20.144 -12.171 1.00 64.31 91 PRO A O 1
ATOM 738 N N . ARG A 1 92 ? 15.931 18.416 -12.052 1.00 66.88 92 ARG A N 1
ATOM 739 C CA . ARG A 1 92 ? 16.880 17.484 -11.447 1.00 66.88 92 ARG A CA 1
ATOM 740 C C . ARG A 1 92 ? 17.905 17.057 -12.491 1.00 66.88 92 ARG A C 1
ATOM 742 O O . ARG A 1 92 ? 17.582 16.892 -13.667 1.00 66.88 92 ARG A O 1
ATOM 749 N N . GLU A 1 93 ? 19.155 16.903 -12.071 1.00 61.22 93 GLU A N 1
ATOM 750 C CA . GLU A 1 93 ? 20.194 16.367 -12.953 1.00 61.22 93 GLU A CA 1
ATOM 751 C C . GLU A 1 93 ? 19.883 14.901 -13.295 1.00 61.22 93 GLU A C 1
ATOM 753 O O . GLU A 1 93 ? 19.269 14.199 -12.499 1.00 61.22 93 GLU A O 1
ATOM 758 N N . ALA A 1 94 ? 20.328 14.406 -14.454 1.00 54.97 94 ALA A N 1
ATOM 759 C CA . ALA A 1 94 ? 19.964 13.070 -14.951 1.00 54.97 94 ALA A CA 1
ATOM 760 C C . ALA A 1 94 ? 20.342 11.896 -14.017 1.00 54.97 94 ALA A C 1
ATOM 762 O O . ALA A 1 94 ? 19.843 10.788 -14.184 1.00 54.97 94 ALA A O 1
ATOM 763 N N . TRP A 1 95 ? 21.231 12.121 -13.043 1.00 56.62 95 TRP A N 1
ATOM 764 C CA . TRP A 1 95 ? 21.623 11.136 -12.029 1.00 56.62 95 TRP A CA 1
ATOM 765 C C . TRP A 1 95 ? 20.795 11.214 -10.734 1.00 56.62 95 TRP A C 1
ATOM 767 O O . TRP A 1 95 ? 20.959 10.369 -9.854 1.00 56.62 95 TRP A O 1
ATOM 777 N N . GLN A 1 96 ? 19.938 12.225 -10.579 1.00 66.50 96 GLN A N 1
ATOM 778 C CA . GLN A 1 96 ? 19.098 12.421 -9.401 1.00 66.50 96 GLN A CA 1
ATOM 779 C C . GLN A 1 96 ? 17.766 11.688 -9.582 1.00 66.50 96 GLN A C 1
ATOM 781 O O . GLN A 1 96 ? 17.045 11.913 -10.550 1.00 66.50 96 GLN A O 1
ATOM 786 N N . PHE A 1 97 ? 17.412 10.836 -8.621 1.00 79.69 97 PHE A N 1
ATOM 787 C CA . PHE A 1 97 ? 16.105 10.178 -8.603 1.00 79.69 97 PHE A CA 1
ATOM 788 C C . PHE A 1 97 ? 14.983 11.209 -8.469 1.00 79.69 97 PHE A C 1
ATOM 790 O O . PHE A 1 97 ? 15.097 12.127 -7.656 1.00 79.69 97 PHE A O 1
ATOM 797 N N . GLY A 1 98 ? 13.916 11.059 -9.257 1.00 85.31 98 GLY A N 1
ATOM 798 C CA . GLY A 1 98 ? 12.695 11.872 -9.219 1.00 85.31 98 GLY A CA 1
ATOM 799 C C . GLY A 1 98 ? 11.613 11.269 -8.322 1.00 85.31 98 GLY A C 1
ATOM 800 O O . GLY A 1 98 ? 11.770 10.162 -7.811 1.00 85.31 98 GLY A O 1
ATOM 801 N N . SER A 1 99 ? 10.513 11.989 -8.118 1.00 90.69 99 SER A N 1
ATOM 802 C CA . SER A 1 99 ? 9.278 11.424 -7.545 1.00 90.69 99 SER A CA 1
ATOM 803 C C . SER A 1 99 ? 8.078 11.543 -8.477 1.00 90.69 99 SER A C 1
ATOM 805 O O . SER A 1 99 ? 7.071 10.891 -8.220 1.00 90.69 99 SER A O 1
ATOM 807 N N . ASP A 1 100 ? 8.180 12.376 -9.511 1.00 93.75 100 ASP A N 1
ATOM 808 C CA . ASP A 1 100 ? 7.148 12.562 -10.519 1.00 93.75 100 ASP A CA 1
ATOM 809 C C . ASP A 1 100 ? 7.319 11.507 -11.610 1.00 93.75 100 ASP A C 1
ATOM 811 O O . ASP A 1 100 ? 8.372 11.430 -12.243 1.00 93.75 100 ASP A O 1
ATOM 815 N N . PHE A 1 101 ? 6.292 10.680 -11.769 1.00 94.31 101 PHE A N 1
ATOM 816 C CA . PHE A 1 101 ? 6.201 9.626 -12.769 1.00 94.31 101 PHE A CA 1
ATOM 817 C C . PHE A 1 101 ? 4.932 9.785 -13.619 1.00 94.31 101 PHE A C 1
ATOM 819 O O . PHE A 1 101 ? 4.298 8.796 -13.998 1.00 94.31 101 PHE A O 1
ATOM 826 N N . GLY A 1 102 ? 4.499 11.025 -13.878 1.00 93.38 102 GLY A N 1
ATOM 827 C CA . GLY A 1 102 ? 3.315 11.312 -14.694 1.00 93.38 102 GLY A CA 1
ATOM 828 C C . GLY A 1 102 ? 3.363 10.720 -16.106 1.00 93.38 102 GLY A C 1
ATOM 829 O O . GLY A 1 102 ? 2.322 10.381 -16.667 1.00 93.38 102 GLY A O 1
ATOM 830 N N . GLU A 1 103 ? 4.553 10.490 -16.664 1.00 94.12 103 GLU A N 1
ATOM 831 C CA . GLU A 1 103 ? 4.739 9.791 -17.938 1.00 94.12 103 GLU A CA 1
ATOM 832 C C . GLU A 1 103 ? 4.203 8.352 -17.919 1.00 94.12 103 GLU A C 1
ATOM 834 O O . GLU A 1 103 ? 3.797 7.827 -18.959 1.00 94.12 103 GLU A O 1
ATOM 839 N N . LEU A 1 104 ? 4.137 7.727 -16.738 1.00 96.62 104 LEU A N 1
ATOM 840 C CA . LEU A 1 104 ? 3.587 6.386 -16.563 1.00 96.62 104 LEU A CA 1
ATOM 841 C C . LEU A 1 104 ? 2.056 6.358 -16.622 1.00 96.62 104 LEU A C 1
ATOM 843 O O . LEU A 1 104 ? 1.485 5.269 -16.601 1.00 96.62 104 LEU A O 1
ATOM 847 N N . HIS A 1 105 ? 1.376 7.504 -16.751 1.00 97.06 105 HIS A N 1
ATOM 848 C CA . HIS A 1 105 ? -0.083 7.562 -16.899 1.00 97.06 105 HIS A CA 1
ATOM 849 C C . HIS A 1 105 ? -0.581 6.725 -18.080 1.00 97.06 105 HIS A C 1
ATOM 851 O O . HIS A 1 105 ? -1.623 6.083 -17.985 1.00 97.06 105 HIS A O 1
ATOM 857 N N . VAL A 1 106 ? 0.185 6.681 -19.174 1.00 96.75 106 VAL A N 1
ATOM 858 C CA . VAL A 1 106 ? -0.178 5.907 -20.369 1.00 96.75 106 VAL A CA 1
ATOM 859 C C . VAL A 1 106 ? -0.212 4.402 -20.078 1.00 96.75 106 VAL A C 1
ATOM 861 O O . VAL A 1 106 ? -1.088 3.706 -20.584 1.00 96.75 106 VAL A O 1
ATOM 864 N N . GLU A 1 107 ? 0.720 3.898 -19.263 1.00 96.44 107 GLU A N 1
ATOM 865 C CA . GLU A 1 107 ? 0.803 2.474 -18.898 1.00 96.44 107 GLU A CA 1
ATOM 866 C C . GLU A 1 107 ? -0.096 2.141 -17.693 1.00 96.44 107 GLU A C 1
ATOM 868 O O . GLU A 1 107 ? -0.668 1.057 -17.632 1.00 96.44 107 GLU A O 1
ATOM 873 N N . PHE A 1 108 ? -0.268 3.080 -16.755 1.00 96.81 108 PHE A N 1
ATOM 874 C CA . PHE A 1 108 ? -1.000 2.881 -15.503 1.00 96.81 108 PHE A CA 1
ATOM 875 C C . PHE A 1 108 ? -2.001 4.013 -15.203 1.00 96.81 108 PHE A C 1
ATOM 877 O O . PHE A 1 108 ? -1.890 4.677 -14.163 1.00 96.81 108 PHE A O 1
ATOM 884 N N . PRO A 1 109 ? -3.042 4.212 -16.031 1.00 95.69 109 PRO A N 1
ATOM 885 C CA . PRO A 1 109 ? -3.968 5.340 -15.881 1.00 95.69 109 PRO A CA 1
ATOM 886 C C . PRO A 1 109 ? -4.786 5.293 -14.581 1.00 95.69 109 PRO A C 1
ATOM 888 O O . PRO A 1 109 ? -5.246 6.321 -14.089 1.00 95.69 109 PRO A O 1
ATOM 891 N N . GLY A 1 110 ? -4.960 4.105 -13.991 1.00 94.44 110 GLY A N 1
ATOM 892 C CA . GLY A 1 110 ? -5.585 3.945 -12.674 1.00 94.44 110 GLY A CA 1
ATOM 893 C C . GLY A 1 110 ? -4.658 4.289 -11.501 1.00 94.44 110 GLY A C 1
ATOM 894 O O . GLY A 1 110 ? -5.135 4.619 -10.412 1.00 94.44 110 GLY A O 1
ATOM 895 N N . LEU A 1 111 ? -3.336 4.240 -11.699 1.00 97.31 111 LEU A N 1
ATOM 896 C CA . LEU A 1 111 ? -2.358 4.431 -10.627 1.00 97.31 111 LEU A CA 1
ATOM 897 C C . LEU A 1 111 ? -1.779 5.832 -10.600 1.00 97.31 111 LEU A C 1
ATOM 899 O O . LEU A 1 111 ? -1.616 6.359 -9.511 1.00 97.31 111 LEU A O 1
ATOM 903 N N . VAL A 1 112 ? -1.543 6.473 -11.737 1.00 97.25 112 VAL A N 1
ATOM 904 C CA . VAL A 1 112 ? -1.034 7.849 -11.797 1.00 97.25 112 VAL A CA 1
ATOM 905 C C . VAL A 1 112 ? -1.900 8.667 -12.744 1.00 97.25 112 VAL A C 1
ATOM 907 O O . VAL A 1 112 ? -2.311 8.172 -13.788 1.00 97.25 112 VAL A O 1
ATOM 910 N N . GLU A 1 113 ? -2.249 9.889 -12.352 1.00 96.06 113 GLU A N 1
ATOM 911 C CA . GLU A 1 113 ? -2.992 10.829 -13.199 1.00 96.06 113 GLU A CA 1
ATOM 912 C C . GLU A 1 113 ? -2.043 11.564 -14.161 1.00 96.06 113 GLU A C 1
ATOM 914 O O . GLU A 1 113 ? -0.841 11.640 -13.917 1.00 96.06 113 GLU A O 1
ATOM 919 N N . GLU A 1 114 ? -2.583 12.179 -15.218 1.00 93.69 114 GLU A N 1
ATOM 920 C CA . GLU A 1 114 ? -1.807 13.003 -16.168 1.00 93.69 114 GLU A CA 1
ATOM 921 C C . GLU A 1 114 ? -1.015 14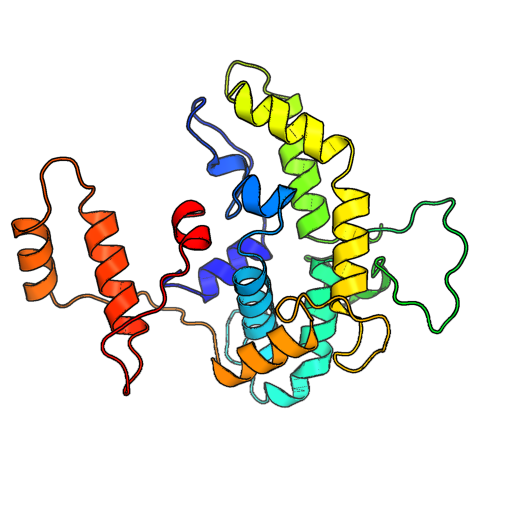.134 -15.490 1.00 93.69 114 GLU A C 1
ATOM 923 O O . GLU A 1 114 ? -0.016 14.614 -16.016 1.00 93.69 114 GLU A O 1
ATOM 928 N N . ASN A 1 115 ? -1.465 14.574 -14.313 1.00 92.38 115 ASN A N 1
ATOM 929 C CA . ASN A 1 115 ? -0.806 15.602 -13.514 1.00 92.38 115 ASN A CA 1
ATOM 930 C C . ASN A 1 115 ? 0.373 15.074 -12.669 1.00 92.38 115 ASN A C 1
ATOM 932 O O . ASN A 1 115 ? 0.901 15.856 -11.886 1.00 92.38 115 ASN A O 1
ATOM 936 N N . GLY A 1 116 ? 0.729 13.784 -12.764 1.00 93.88 116 GLY A N 1
ATOM 937 C CA . GLY A 1 116 ? 1.808 13.150 -11.992 1.00 93.88 116 GLY A CA 1
ATOM 938 C C . GLY A 1 116 ? 1.405 12.642 -10.605 1.00 93.88 116 GLY A C 1
ATOM 939 O O . GLY A 1 116 ? 2.208 12.039 -9.896 1.00 93.88 116 GLY A O 1
ATOM 940 N N . SER A 1 117 ? 0.158 12.841 -10.185 1.00 96.25 117 SER A N 1
ATOM 941 C CA . SER A 1 117 ? -0.331 12.425 -8.870 1.00 96.25 117 SER A CA 1
ATOM 942 C C . SER A 1 117 ? -0.567 10.919 -8.828 1.00 96.25 117 SER A C 1
ATOM 944 O O . SER A 1 117 ? -1.469 10.422 -9.502 1.00 96.25 117 SER A O 1
ATOM 946 N N . GLY A 1 118 ? 0.230 10.188 -8.046 1.00 97.94 118 GLY A N 1
ATOM 947 C CA . GLY A 1 118 ? 0.130 8.740 -7.845 1.00 97.94 118 GLY A CA 1
ATOM 948 C C . GLY A 1 118 ? -1.013 8.335 -6.914 1.00 97.94 118 GLY A C 1
ATOM 949 O O . GLY A 1 118 ? -1.596 9.162 -6.212 1.00 97.94 118 GLY A O 1
ATOM 950 N N . TRP A 1 119 ? -1.362 7.050 -6.899 1.00 98.31 119 TRP A N 1
ATOM 951 C CA . TRP A 1 119 ? -2.566 6.546 -6.232 1.00 98.31 119 TRP A CA 1
ATOM 952 C C . TRP A 1 119 ? -2.548 6.843 -4.735 1.00 98.31 119 TRP A C 1
ATOM 954 O O . TRP A 1 119 ? -3.541 7.341 -4.206 1.00 98.31 119 TRP A O 1
ATOM 964 N N . PHE A 1 120 ? -1.416 6.602 -4.064 1.00 97.88 120 PHE A N 1
ATOM 965 C CA . PHE A 1 120 ? -1.309 6.830 -2.621 1.00 97.88 120 PHE A CA 1
ATOM 966 C C . PHE A 1 120 ? -1.390 8.309 -2.271 1.00 97.88 120 PHE A C 1
ATOM 968 O O . PHE A 1 120 ? -2.149 8.695 -1.385 1.00 97.88 120 PHE A O 1
ATOM 975 N N . HIS A 1 121 ? -0.678 9.141 -3.031 1.00 97.50 121 HIS A N 1
ATOM 976 C CA . HIS A 1 121 ? -0.729 10.589 -2.896 1.00 97.50 121 HIS A CA 1
ATOM 977 C C . HIS A 1 121 ? -2.173 11.098 -3.054 1.00 97.50 121 HIS A C 1
ATOM 979 O O . HIS A 1 121 ? -2.711 11.739 -2.151 1.00 97.50 121 HIS A O 1
ATOM 985 N N . ARG A 1 122 ? -2.874 10.708 -4.130 1.00 96.88 122 ARG A N 1
ATOM 986 C CA . ARG A 1 122 ? -4.296 11.049 -4.327 1.00 96.88 122 ARG A CA 1
ATOM 987 C C . ARG A 1 122 ? -5.182 10.554 -3.195 1.00 96.88 122 ARG A C 1
ATOM 989 O O . ARG A 1 122 ? -6.105 11.259 -2.791 1.00 96.88 122 ARG A O 1
ATOM 996 N N . HIS A 1 123 ? -4.947 9.335 -2.718 1.00 97.69 123 HIS A N 1
ATOM 997 C CA . HIS A 1 123 ? -5.740 8.752 -1.648 1.00 97.69 123 HIS A CA 1
ATOM 998 C C . HIS A 1 123 ? -5.633 9.586 -0.366 1.00 97.69 123 HIS A C 1
ATOM 1000 O O . HIS A 1 123 ? -6.669 9.928 0.205 1.00 97.69 123 HIS A O 1
ATOM 1006 N N . VAL A 1 124 ? -4.418 9.978 0.027 1.00 97.25 124 VAL A N 1
ATOM 1007 C CA . VAL A 1 124 ? -4.168 10.808 1.212 1.00 97.25 124 VAL A CA 1
ATOM 1008 C C . VAL A 1 124 ? -4.834 12.182 1.088 1.00 97.25 124 VAL A C 1
ATOM 1010 O O . VAL A 1 124 ? -5.595 12.564 1.974 1.00 97.25 124 VAL A O 1
ATOM 1013 N N . HIS A 1 125 ? -4.688 12.869 -0.048 1.00 96.38 125 HIS A N 1
ATOM 1014 C CA . HIS A 1 125 ? -5.367 14.155 -0.288 1.00 96.38 125 HIS A CA 1
ATOM 1015 C C . HIS A 1 125 ? -6.902 14.045 -0.256 1.00 96.38 125 HIS A C 1
ATOM 1017 O O . HIS A 1 125 ? -7.602 14.941 0.221 1.00 96.38 125 HIS A O 1
ATOM 1023 N N . ARG A 1 126 ? -7.468 12.923 -0.722 1.00 96.31 126 ARG A N 1
ATOM 1024 C CA . ARG A 1 126 ? -8.917 12.665 -0.622 1.00 96.31 126 ARG A CA 1
ATOM 1025 C C . ARG A 1 126 ? -9.367 12.389 0.815 1.00 96.31 126 ARG A C 1
ATOM 1027 O O . ARG A 1 126 ? -10.463 12.812 1.181 1.00 96.31 126 ARG A O 1
ATOM 1034 N N . VAL A 1 127 ? -8.541 11.729 1.633 1.00 95.38 127 VAL A N 1
ATOM 1035 C CA . VAL A 1 127 ? -8.789 11.572 3.079 1.00 95.38 127 VAL A CA 1
ATOM 1036 C C . VAL A 1 127 ? -8.873 12.942 3.752 1.00 95.38 127 VAL A C 1
ATOM 1038 O O . VAL A 1 127 ? -9.816 13.201 4.501 1.00 95.38 127 VAL A O 1
ATOM 1041 N N . GLU A 1 128 ? -7.934 13.841 3.458 1.00 94.12 128 GLU A N 1
ATOM 1042 C CA . GLU A 1 128 ? -7.939 15.200 4.005 1.00 94.12 128 GLU A CA 1
ATOM 1043 C C . GLU A 1 128 ? -9.173 15.993 3.588 1.00 94.12 128 GLU A C 1
ATOM 1045 O O . GLU A 1 128 ? -9.844 16.588 4.437 1.00 94.12 128 GLU A O 1
ATOM 1050 N N . ALA A 1 129 ? -9.510 15.964 2.295 1.00 94.25 129 ALA A N 1
ATOM 1051 C CA . ALA A 1 129 ? -10.703 16.618 1.774 1.00 94.25 129 ALA A CA 1
ATOM 1052 C C . ALA A 1 129 ? -11.966 16.109 2.485 1.00 94.25 129 ALA A C 1
ATOM 1054 O O . ALA A 1 129 ? -12.764 16.912 2.969 1.00 94.25 129 ALA A O 1
ATOM 1055 N N . PHE A 1 130 ? -12.096 14.789 2.650 1.00 94.06 130 PHE A N 1
ATOM 1056 C CA . PHE A 1 130 ? -13.224 14.184 3.354 1.00 94.06 130 PHE A CA 1
ATOM 1057 C C . PHE A 1 130 ? -13.326 14.652 4.813 1.00 94.06 130 PHE A C 1
ATOM 1059 O O . PHE A 1 130 ? -14.413 15.022 5.270 1.00 94.06 130 PHE A O 1
ATOM 1066 N N . VAL A 1 131 ? -12.211 14.662 5.552 1.00 91.88 131 VAL A N 1
ATOM 1067 C CA . VAL A 1 131 ? -12.179 15.115 6.954 1.00 91.88 131 VAL A CA 1
ATOM 1068 C C . VAL A 1 131 ? -12.531 16.599 7.067 1.00 91.88 131 VAL A C 1
ATOM 1070 O O . VAL A 1 131 ? -13.287 16.982 7.965 1.00 91.88 131 VAL A O 1
ATOM 1073 N N . ARG A 1 132 ? -12.043 17.426 6.136 1.00 90.12 132 ARG A N 1
ATOM 1074 C CA . ARG A 1 132 ? -12.331 18.865 6.069 1.00 90.12 132 ARG A CA 1
ATOM 1075 C C . ARG A 1 132 ? -13.799 19.161 5.763 1.00 90.12 132 ARG A C 1
ATOM 1077 O O . ARG A 1 132 ? -14.355 20.096 6.329 1.00 90.12 132 ARG A O 1
ATOM 1084 N N . GLU A 1 133 ? -14.430 18.372 4.899 1.00 90.19 133 GLU A N 1
ATOM 1085 C CA . GLU A 1 133 ? -15.840 18.528 4.511 1.00 90.19 133 GLU A CA 1
ATOM 1086 C C . GLU A 1 133 ? -16.827 17.992 5.563 1.00 90.19 133 GLU A C 1
ATOM 1088 O O . GLU A 1 133 ? -18.012 18.324 5.530 1.00 90.19 133 GLU A O 1
ATOM 1093 N N . ASN A 1 134 ? -16.354 17.198 6.534 1.00 86.31 134 ASN A N 1
ATOM 1094 C CA . ASN A 1 134 ? -17.187 16.568 7.563 1.00 86.31 134 ASN A CA 1
ATOM 1095 C C . ASN A 1 134 ? -16.764 16.920 9.008 1.00 86.31 134 ASN A C 1
ATOM 1097 O O . ASN A 1 134 ? -16.603 16.011 9.838 1.00 86.31 134 ASN A O 1
ATOM 1101 N N . PRO A 1 135 ? -16.614 18.211 9.370 1.00 72.50 135 PRO A N 1
ATOM 1102 C CA . PRO A 1 135 ? -16.135 18.576 10.694 1.00 72.50 135 PRO A CA 1
ATOM 1103 C C . PRO A 1 135 ? -17.131 18.162 11.792 1.00 72.50 135 PRO A C 1
ATOM 1105 O O . PRO A 1 135 ? -18.339 18.373 11.684 1.00 72.50 135 PRO A O 1
ATOM 1108 N N . GLU A 1 136 ? -16.602 17.544 12.855 1.00 67.25 136 GLU A N 1
ATOM 1109 C CA . GLU A 1 136 ? -17.215 17.262 14.168 1.00 67.25 136 GLU A CA 1
ATOM 1110 C C . GLU A 1 136 ? -18.482 16.388 14.237 1.00 67.25 136 GLU A C 1
ATOM 1112 O O . GLU A 1 136 ? -18.784 15.858 15.312 1.00 67.25 136 GLU A O 1
ATOM 1117 N N . ARG A 1 137 ? -19.213 16.177 13.135 1.00 68.56 137 ARG A N 1
ATOM 1118 C CA . ARG A 1 137 ? -20.411 15.315 13.101 1.00 68.56 137 ARG A CA 1
ATOM 1119 C C . ARG A 1 137 ? -20.090 13.856 12.798 1.00 68.56 137 ARG A C 1
ATOM 1121 O O . ARG A 1 137 ? -20.719 12.975 13.374 1.00 68.56 137 ARG A O 1
ATOM 1128 N N . ARG A 1 138 ? -19.124 13.603 11.910 1.00 76.62 138 ARG A N 1
ATOM 1129 C CA . ARG A 1 138 ? -18.793 12.249 11.427 1.00 76.62 138 ARG A CA 1
ATOM 1130 C C . ARG A 1 138 ? -17.349 11.832 11.672 1.00 76.62 138 ARG A C 1
ATOM 1132 O O . ARG A 1 138 ? -17.074 10.645 11.653 1.00 76.62 138 ARG A O 1
ATOM 1139 N N . VAL A 1 139 ? -16.457 12.778 11.955 1.00 83.38 139 VAL A N 1
ATOM 1140 C CA . VAL A 1 139 ? -15.028 12.513 12.160 1.00 83.38 139 VAL A CA 1
ATOM 1141 C C . VAL A 1 139 ? -14.609 12.942 13.568 1.00 83.38 139 VAL A C 1
ATOM 1143 O O . VAL A 1 139 ? -15.153 13.898 14.132 1.00 83.38 139 VAL A O 1
ATOM 1146 N N . SER A 1 140 ? -13.681 12.199 14.176 1.00 85.50 140 SER A N 1
ATOM 1147 C CA . SER A 1 140 ? -13.163 12.500 15.514 1.00 85.50 140 SER A CA 1
ATOM 1148 C C . SER A 1 140 ? -12.240 13.729 15.512 1.00 85.50 140 SER A C 1
ATOM 1150 O O . SER A 1 140 ? -11.583 14.038 14.519 1.00 85.50 140 SER A O 1
ATOM 1152 N N . SER A 1 141 ? -12.133 14.420 16.651 1.00 86.69 141 SER A N 1
ATOM 1153 C CA . SER A 1 141 ? -11.203 15.552 16.804 1.00 86.69 141 SER A CA 1
ATOM 1154 C C . SER A 1 141 ? -9.734 15.125 16.703 1.00 86.69 141 SER A C 1
ATOM 1156 O O . SER A 1 141 ? -8.886 15.905 16.278 1.00 86.69 141 SER A O 1
ATOM 1158 N N . SER A 1 142 ? -9.423 13.875 17.065 1.00 89.12 142 SER A N 1
ATOM 1159 C CA . SER A 1 142 ? -8.094 13.285 16.868 1.00 89.12 142 SER A CA 1
ATOM 1160 C C . SER A 1 142 ? -7.758 13.173 15.380 1.00 89.12 142 SER A C 1
ATOM 1162 O O . SER A 1 142 ? -6.713 13.654 14.948 1.00 89.12 142 SER A O 1
ATOM 1164 N N . ALA A 1 143 ? -8.680 12.633 14.578 1.00 89.00 143 ALA A N 1
ATOM 1165 C CA . ALA A 1 143 ? -8.513 12.517 13.133 1.00 89.00 143 ALA A CA 1
ATOM 1166 C C . ALA A 1 143 ? -8.334 13.886 12.457 1.00 89.00 143 ALA A C 1
ATOM 1168 O O . ALA A 1 143 ? -7.468 14.032 11.602 1.00 89.00 143 ALA A O 1
ATOM 1169 N N . GLN A 1 144 ? -9.066 14.915 12.899 1.00 89.44 144 GLN A N 1
ATOM 1170 C CA . GLN A 1 144 ? -8.871 16.289 12.416 1.00 89.44 144 GLN A CA 1
ATOM 1171 C C . GLN A 1 144 ? -7.453 16.810 12.682 1.00 89.44 144 GLN A C 1
ATOM 1173 O O . GLN A 1 144 ? -6.829 17.383 11.792 1.00 89.44 144 GLN A O 1
ATOM 1178 N N . LYS A 1 145 ? -6.916 16.588 13.891 1.00 91.31 145 LYS A N 1
ATOM 1179 C CA . LYS A 1 145 ? -5.536 16.973 14.229 1.00 91.31 145 LYS A CA 1
ATOM 1180 C C . LYS A 1 145 ? -4.513 16.228 13.376 1.00 91.31 145 LYS A C 1
ATOM 1182 O O . LYS A 1 145 ? -3.551 16.847 12.933 1.00 91.31 145 LYS A O 1
ATOM 1187 N N . LYS A 1 146 ? -4.724 14.927 13.140 1.00 92.38 146 LYS A N 1
ATOM 1188 C CA . LYS A 1 146 ? -3.851 14.122 12.278 1.00 92.38 146 LYS A CA 1
ATOM 1189 C C . LYS A 1 146 ? -3.893 14.620 10.824 1.00 92.38 146 LYS A C 1
ATOM 1191 O O . LYS A 1 146 ? -2.833 14.848 10.259 1.00 92.38 146 LYS A O 1
ATOM 1196 N N . CYS A 1 147 ? -5.065 14.924 10.259 1.00 91.06 147 CYS A N 1
ATOM 1197 C CA . CYS A 1 147 ? -5.168 15.537 8.924 1.00 91.06 147 CYS A CA 1
ATOM 1198 C C . CYS A 1 147 ? -4.485 16.907 8.834 1.00 91.06 147 CYS A C 1
ATOM 1200 O O . CYS A 1 147 ? -3.796 17.171 7.862 1.00 91.06 147 CYS A O 1
ATOM 1202 N N . ALA A 1 148 ? -4.574 17.746 9.867 1.00 89.25 148 ALA A N 1
ATOM 1203 C CA . ALA A 1 148 ? -3.843 19.016 9.884 1.00 89.25 148 ALA A CA 1
ATOM 1204 C C . ALA A 1 148 ? -2.307 18.844 9.908 1.00 89.25 148 ALA A C 1
ATOM 1206 O O . ALA A 1 148 ? -1.580 19.787 9.593 1.00 89.25 148 ALA A O 1
ATOM 1207 N N . ALA A 1 149 ? -1.800 17.679 10.333 1.00 90.69 149 ALA A N 1
ATOM 1208 C CA . ALA A 1 149 ? -0.383 17.338 10.235 1.00 90.69 149 ALA A CA 1
ATOM 1209 C C . ALA A 1 149 ? -0.017 16.836 8.829 1.00 90.69 149 ALA A C 1
ATOM 1211 O O . ALA A 1 149 ? 1.029 17.230 8.314 1.00 90.69 149 ALA A O 1
ATOM 1212 N N . ILE A 1 150 ? -0.892 16.035 8.206 1.00 92.31 150 ILE A N 1
ATOM 1213 C CA . ILE A 1 150 ? -0.746 15.579 6.814 1.00 92.31 150 ILE A CA 1
ATOM 1214 C C . ILE A 1 150 ? -0.643 16.803 5.884 1.00 92.31 150 ILE A C 1
ATOM 1216 O O . ILE A 1 150 ? 0.354 16.928 5.173 1.00 92.31 150 ILE A O 1
ATOM 1220 N N . GLU A 1 151 ? -1.544 17.781 6.026 1.00 90.00 151 GLU A N 1
ATOM 1221 C CA . GLU A 1 151 ? -1.661 18.938 5.117 1.00 90.00 151 GLU A CA 1
ATOM 1222 C C . GLU A 1 151 ? -0.380 19.783 5.084 1.00 90.00 151 GLU A C 1
ATOM 1224 O O . GLU A 1 151 ? -0.064 20.456 4.105 1.00 90.00 151 GLU A O 1
ATOM 1229 N N . LYS A 1 152 ? 0.388 19.756 6.176 1.00 89.44 152 LYS A N 1
ATOM 1230 C CA . LYS A 1 152 ? 1.595 20.571 6.336 1.00 89.44 152 LYS A CA 1
ATOM 1231 C C . LYS A 1 152 ? 2.862 19.931 5.792 1.00 89.44 152 LYS A C 1
ATOM 1233 O O . LYS A 1 152 ? 3.829 20.658 5.577 1.00 89.44 152 LYS A O 1
ATOM 1238 N N . GLY A 1 153 ? 2.914 18.608 5.658 1.00 90.44 153 GLY A N 1
ATOM 1239 C CA . GLY A 1 153 ? 4.201 17.929 5.487 1.00 90.44 153 GLY A CA 1
ATOM 1240 C C . GLY A 1 153 ? 4.179 16.591 4.767 1.00 90.44 153 GLY A C 1
ATOM 1241 O O . GLY A 1 153 ? 5.260 16.095 4.451 1.00 90.44 153 GLY A O 1
ATOM 1242 N N . PHE A 1 154 ? 3.007 16.020 4.483 1.00 94.56 154 PHE A N 1
ATOM 1243 C CA . PHE A 1 154 ? 2.916 14.707 3.852 1.00 94.56 154 PHE A CA 1
ATOM 1244 C C . PHE A 1 154 ? 3.589 14.677 2.480 1.00 94.56 154 PHE A C 1
ATOM 1246 O O . PHE A 1 154 ? 4.432 13.815 2.266 1.00 94.56 154 PHE A O 1
ATOM 1253 N N . ASP A 1 155 ? 3.299 15.629 1.588 1.00 94.12 155 ASP A N 1
ATOM 1254 C CA . ASP A 1 155 ? 3.830 15.609 0.215 1.00 94.12 155 ASP A CA 1
ATOM 1255 C C . ASP A 1 155 ? 5.358 15.581 0.187 1.00 94.12 155 ASP A C 1
ATOM 1257 O O . ASP A 1 155 ? 5.957 14.787 -0.534 1.00 94.12 155 ASP A O 1
ATOM 1261 N N . HIS A 1 156 ? 5.997 16.406 1.020 1.00 91.81 156 HIS A N 1
ATOM 1262 C CA . HIS A 1 156 ? 7.453 16.445 1.114 1.00 91.81 156 HIS A CA 1
ATOM 1263 C C . HIS A 1 156 ? 8.014 15.169 1.751 1.00 91.81 156 HIS A C 1
ATOM 1265 O O . HIS A 1 156 ? 8.950 14.578 1.216 1.00 91.81 156 HIS A O 1
ATOM 1271 N N . ALA A 1 157 ? 7.417 14.703 2.854 1.00 93.31 157 ALA A N 1
ATOM 1272 C CA . ALA A 1 157 ? 7.839 13.470 3.513 1.00 93.31 157 ALA A CA 1
ATOM 1273 C C . ALA A 1 157 ? 7.693 12.250 2.591 1.00 93.31 157 ALA A C 1
ATOM 1275 O O . ALA A 1 157 ? 8.563 11.378 2.562 1.00 93.31 157 ALA A O 1
ATOM 1276 N N . TRP A 1 158 ? 6.610 12.196 1.816 1.00 94.75 158 TRP A N 1
ATOM 1277 C CA . TRP A 1 158 ? 6.348 11.129 0.866 1.00 94.75 158 TRP A CA 1
ATOM 1278 C C . TRP A 1 158 ? 7.273 11.221 -0.347 1.00 94.75 158 TRP A C 1
ATOM 1280 O O . TRP A 1 158 ? 7.883 10.219 -0.708 1.00 94.75 158 TRP A O 1
ATOM 1290 N N . GLN A 1 159 ? 7.492 12.411 -0.909 1.00 93.12 159 GLN A N 1
ATOM 1291 C CA . GLN A 1 159 ? 8.488 12.632 -1.960 1.00 93.12 159 GLN A CA 1
ATOM 1292 C C . GLN A 1 159 ? 9.885 12.157 -1.532 1.00 93.12 159 GLN A C 1
ATOM 1294 O O . GLN A 1 159 ? 10.519 11.382 -2.254 1.00 93.12 159 GLN A O 1
ATOM 1299 N N . ASP A 1 160 ? 10.350 12.561 -0.348 1.00 89.81 160 ASP A N 1
ATOM 1300 C CA . ASP A 1 160 ? 11.629 12.116 0.213 1.00 89.81 160 ASP A CA 1
ATOM 1301 C C . ASP A 1 160 ? 11.676 10.592 0.354 1.00 89.81 160 ASP A C 1
ATOM 1303 O O . ASP A 1 160 ? 12.698 9.960 0.064 1.00 89.81 160 ASP A O 1
ATOM 1307 N N . LYS A 1 161 ? 10.553 9.979 0.746 1.00 91.06 161 LYS A N 1
ATOM 1308 C CA . LYS A 1 161 ? 10.438 8.526 0.858 1.00 91.06 161 LYS A CA 1
ATOM 1309 C C . LYS A 1 161 ? 10.542 7.831 -0.493 1.00 91.06 161 LYS A C 1
ATOM 1311 O O . LYS A 1 161 ? 11.269 6.847 -0.614 1.00 91.06 161 LYS A O 1
ATOM 1316 N N . VAL A 1 162 ? 9.861 8.342 -1.514 1.00 92.44 162 VAL A N 1
ATOM 1317 C CA . VAL A 1 162 ? 9.892 7.807 -2.883 1.00 92.44 162 VAL A CA 1
ATOM 1318 C C . VAL A 1 162 ? 11.288 7.892 -3.480 1.00 92.44 162 VAL A C 1
ATOM 1320 O O . VAL A 1 162 ? 11.760 6.932 -4.090 1.00 92.44 162 VAL A O 1
ATOM 1323 N N . ILE A 1 163 ? 11.992 8.997 -3.245 1.00 89.69 163 ILE A N 1
ATOM 1324 C CA . ILE A 1 163 ? 13.397 9.150 -3.631 1.00 89.69 163 ILE A CA 1
ATOM 1325 C C . ILE A 1 163 ? 14.258 8.128 -2.882 1.00 89.69 163 ILE A C 1
ATOM 1327 O O . ILE A 1 163 ? 15.041 7.409 -3.501 1.00 89.69 163 ILE A O 1
ATOM 1331 N N . GLN A 1 164 ? 14.085 8.005 -1.561 1.00 87.25 164 GLN A N 1
ATOM 1332 C CA . GLN A 1 164 ? 14.830 7.052 -0.734 1.00 87.25 164 GLN A CA 1
ATOM 1333 C C . GLN A 1 164 ? 14.668 5.604 -1.225 1.00 87.25 164 GLN A C 1
ATOM 1335 O O . GLN A 1 164 ? 15.653 4.864 -1.256 1.00 87.25 164 GLN A O 1
ATOM 1340 N N . MET A 1 165 ? 13.456 5.205 -1.628 1.00 90.06 165 MET A N 1
ATOM 1341 C CA . MET A 1 165 ? 13.153 3.850 -2.107 1.00 90.06 165 MET A CA 1
ATOM 1342 C C . MET A 1 165 ? 13.868 3.479 -3.416 1.00 90.06 165 MET A C 1
ATOM 1344 O O . MET A 1 165 ? 13.997 2.289 -3.716 1.00 90.06 165 MET A O 1
ATOM 1348 N N . GLN A 1 166 ? 14.348 4.467 -4.177 1.00 88.88 166 GLN A N 1
ATOM 1349 C CA . GLN A 1 166 ? 15.088 4.262 -5.427 1.00 88.88 166 GLN A CA 1
ATOM 1350 C C . GLN A 1 166 ? 16.604 4.163 -5.223 1.00 88.88 166 GLN A C 1
ATOM 1352 O O . GLN A 1 166 ? 17.306 3.654 -6.095 1.00 88.88 166 GLN A O 1
ATOM 1357 N N . ILE A 1 167 ? 17.121 4.630 -4.081 1.00 84.62 167 ILE A N 1
ATOM 1358 C CA . ILE A 1 167 ? 18.562 4.646 -3.818 1.00 84.62 167 ILE A CA 1
ATOM 1359 C C . ILE A 1 167 ? 19.091 3.198 -3.765 1.00 84.62 167 ILE A C 1
ATOM 1361 O O . ILE A 1 167 ? 18.572 2.394 -2.980 1.00 84.62 167 ILE A O 1
ATOM 1365 N N . PRO A 1 168 ? 20.143 2.852 -4.533 1.00 80.44 168 PRO A N 1
ATOM 1366 C CA . PRO A 1 168 ? 20.746 1.522 -4.494 1.00 80.44 168 PRO A CA 1
ATOM 1367 C C . PRO A 1 168 ? 21.262 1.164 -3.100 1.00 80.44 168 PRO A C 1
ATOM 1369 O O . PRO A 1 168 ? 21.818 2.016 -2.414 1.00 80.44 168 PRO A O 1
ATOM 1372 N N . LEU A 1 169 ? 21.163 -0.111 -2.708 1.00 75.12 169 LEU A N 1
ATOM 1373 C CA . LEU A 1 169 ? 21.582 -0.586 -1.379 1.00 75.12 169 LEU A CA 1
ATOM 1374 C C . LEU A 1 169 ? 23.034 -0.208 -1.028 1.00 75.12 169 LEU A C 1
ATOM 1376 O O . LEU A 1 169 ? 23.330 0.121 0.117 1.00 75.12 169 LEU A O 1
ATOM 1380 N N . PHE A 1 170 ? 23.925 -0.239 -2.019 1.00 77.31 170 PHE A N 1
ATOM 1381 C CA . PHE A 1 170 ? 25.357 0.015 -1.846 1.00 77.31 170 PHE A CA 1
ATOM 1382 C C . PHE A 1 170 ? 25.759 1.482 -2.055 1.00 77.31 170 PHE A C 1
ATOM 1384 O O . PHE A 1 170 ? 26.949 1.794 -2.050 1.00 77.31 170 PHE A O 1
ATOM 1391 N N . ALA A 1 171 ? 24.805 2.399 -2.257 1.00 76.94 171 ALA A N 1
ATOM 1392 C CA . ALA A 1 171 ? 25.139 3.810 -2.413 1.00 76.94 171 ALA A CA 1
ATOM 1393 C C . ALA A 1 171 ? 25.661 4.388 -1.078 1.00 76.94 171 ALA A C 1
ATOM 1395 O O . ALA A 1 171 ? 25.030 4.157 -0.044 1.00 76.94 171 ALA A O 1
ATOM 1396 N N . PRO A 1 172 ? 26.746 5.190 -1.063 1.00 71.12 172 PRO A N 1
ATOM 1397 C CA . PRO A 1 172 ? 27.292 5.785 0.167 1.00 71.12 172 PRO A CA 1
ATOM 1398 C C . PRO A 1 172 ? 26.305 6.688 0.922 1.00 71.12 172 PRO A C 1
ATOM 1400 O O . PRO A 1 172 ? 26.423 6.882 2.127 1.00 71.12 172 PRO A O 1
ATOM 1403 N N . THR A 1 173 ? 25.323 7.242 0.210 1.00 70.00 173 THR A N 1
ATOM 1404 C CA . THR A 1 173 ? 24.253 8.101 0.742 1.00 70.00 173 THR A CA 1
ATOM 1405 C C . THR A 1 173 ? 23.093 7.312 1.349 1.00 70.00 173 THR A C 1
ATOM 1407 O O . THR A 1 173 ? 22.122 7.899 1.833 1.00 70.00 173 THR A O 1
ATOM 1410 N N . THR A 1 174 ? 23.171 5.981 1.331 1.00 65.88 174 THR A N 1
ATOM 1411 C CA . THR A 1 174 ? 22.125 5.111 1.847 1.00 65.88 174 THR A CA 1
ATOM 1412 C C . THR A 1 174 ? 21.992 5.261 3.356 1.00 65.88 174 THR A C 1
ATOM 1414 O O . THR A 1 174 ? 22.811 4.767 4.128 1.00 65.88 174 THR A O 1
ATOM 1417 N N . LYS A 1 175 ? 20.906 5.899 3.801 1.00 63.06 175 LYS A N 1
ATOM 1418 C CA . LYS A 1 175 ? 20.505 5.859 5.210 1.00 63.06 175 LYS A CA 1
ATOM 1419 C C . LYS A 1 175 ? 20.116 4.422 5.567 1.00 63.06 175 LYS A C 1
ATOM 1421 O O . LYS A 1 175 ? 19.394 3.774 4.808 1.00 63.06 175 LYS A O 1
ATOM 1426 N N . GLY A 1 176 ? 20.566 3.948 6.730 1.00 55.00 176 GLY A N 1
ATOM 1427 C CA . GLY A 1 176 ? 20.400 2.579 7.242 1.00 55.00 176 GLY A CA 1
ATOM 1428 C C . GLY A 1 176 ? 18.963 2.137 7.556 1.00 55.00 176 GLY A C 1
ATOM 1429 O O . GLY A 1 176 ? 18.761 1.320 8.445 1.00 55.00 176 GLY A O 1
ATOM 1430 N N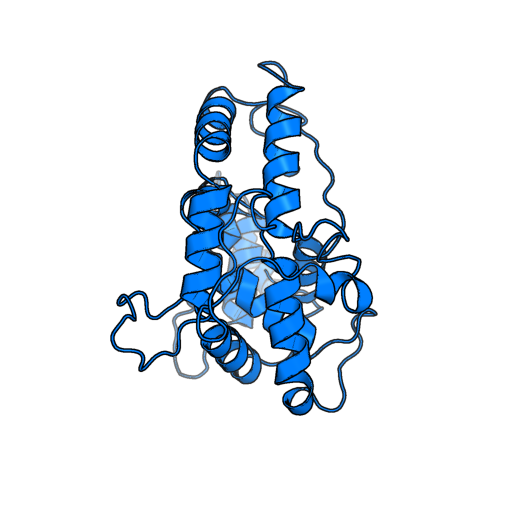 . GLN A 1 177 ? 17.952 2.638 6.848 1.00 56.34 177 GLN A N 1
ATOM 1431 C CA . GLN A 1 177 ? 16.653 1.976 6.778 1.00 56.34 177 GLN A CA 1
ATOM 1432 C C . GLN A 1 177 ? 16.735 0.904 5.690 1.00 56.34 177 GLN A C 1
ATOM 1434 O O . GLN A 1 177 ? 16.542 1.169 4.504 1.00 56.34 177 GLN A O 1
ATOM 1439 N N . TRP A 1 178 ? 17.088 -0.310 6.104 1.00 52.66 178 TRP A N 1
ATOM 1440 C CA . TRP A 1 178 ? 17.302 -1.457 5.216 1.00 52.66 178 TRP A CA 1
ATOM 1441 C C . TRP A 1 178 ? 16.007 -1.974 4.554 1.00 52.66 178 TRP A C 1
ATOM 1443 O O . TRP A 1 178 ? 16.096 -2.747 3.610 1.00 52.66 178 TRP A O 1
ATOM 1453 N N . GLY A 1 179 ? 14.821 -1.541 5.003 1.00 62.97 179 GLY A N 1
ATOM 1454 C CA . GLY A 1 179 ? 13.552 -2.216 4.688 1.00 62.97 179 GLY A CA 1
ATOM 1455 C C . GLY A 1 179 ? 12.618 -1.582 3.652 1.00 62.97 179 GLY A C 1
ATOM 1456 O O . GLY A 1 179 ? 11.584 -2.175 3.385 1.00 62.97 179 GLY A O 1
ATOM 1457 N N . LEU A 1 180 ? 12.900 -0.401 3.085 1.00 76.25 180 LEU A N 1
ATOM 1458 C CA . LEU A 1 180 ? 11.982 0.235 2.122 1.00 76.25 180 LEU A CA 1
ATOM 1459 C C . LEU A 1 180 ? 12.725 0.634 0.844 1.00 76.25 180 LEU A C 1
ATOM 1461 O O . LEU A 1 180 ? 13.224 1.754 0.739 1.00 76.25 180 LEU A O 1
ATOM 1465 N N . ARG A 1 181 ? 12.830 -0.298 -0.111 1.00 88.38 181 ARG A N 1
ATOM 1466 C CA . ARG A 1 181 ? 13.381 -0.074 -1.460 1.00 88.38 181 ARG A CA 1
ATOM 1467 C C . ARG A 1 181 ? 12.594 -0.862 -2.485 1.00 88.38 181 ARG A C 1
ATOM 1469 O O . ARG A 1 181 ? 12.203 -1.993 -2.205 1.00 88.38 181 ARG A O 1
ATOM 1476 N N . PHE A 1 182 ? 12.462 -0.319 -3.693 1.00 91.50 182 PHE A N 1
ATOM 1477 C CA . PHE A 1 182 ? 11.760 -1.014 -4.773 1.00 91.50 182 PHE A CA 1
ATOM 1478 C C . PHE A 1 182 ? 12.364 -2.386 -5.076 1.00 91.50 182 PHE A C 1
ATOM 1480 O O . PHE A 1 182 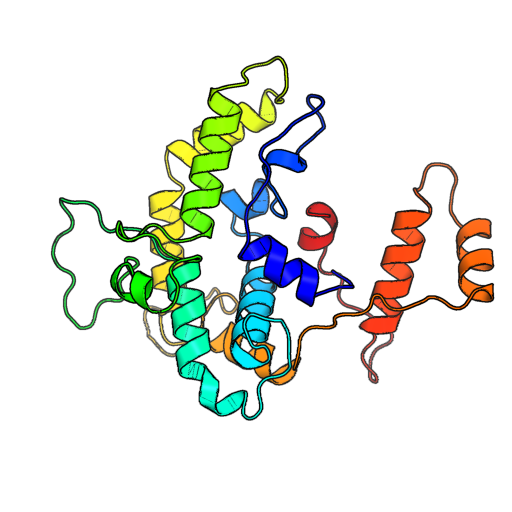? 11.633 -3.371 -5.132 1.00 91.50 182 PHE A O 1
ATOM 1487 N N . ASP A 1 183 ? 13.690 -2.480 -5.162 1.00 90.94 183 ASP A N 1
ATOM 1488 C CA . ASP A 1 183 ? 14.357 -3.753 -5.449 1.00 90.94 183 ASP A CA 1
ATOM 1489 C C . ASP A 1 183 ? 14.169 -4.773 -4.306 1.00 90.94 183 ASP A C 1
ATOM 1491 O O . ASP A 1 183 ? 14.054 -5.970 -4.561 1.00 90.94 183 ASP A O 1
ATOM 1495 N N . SER A 1 184 ? 14.052 -4.313 -3.052 1.00 90.50 184 SER A N 1
ATOM 1496 C CA . SER A 1 184 ? 13.752 -5.176 -1.900 1.00 90.50 184 SER A CA 1
ATOM 1497 C C . SER A 1 184 ? 12.326 -5.727 -1.951 1.00 90.50 184 SER A C 1
ATOM 1499 O O . SER A 1 184 ? 12.139 -6.919 -1.717 1.00 90.50 184 SER A O 1
ATOM 1501 N N . PHE A 1 185 ? 11.329 -4.906 -2.304 1.00 92.44 185 PHE A N 1
ATOM 1502 C CA . PHE A 1 185 ? 9.945 -5.380 -2.454 1.00 92.44 185 PHE A CA 1
ATOM 1503 C C . PHE A 1 185 ? 9.805 -6.353 -3.623 1.00 92.44 185 PHE A C 1
ATOM 1505 O O . PHE A 1 185 ? 9.090 -7.341 -3.510 1.00 92.44 185 PHE A O 1
ATOM 1512 N N . LEU A 1 186 ? 10.507 -6.106 -4.734 1.00 94.69 186 LEU A N 1
ATOM 1513 C CA . LEU A 1 186 ? 10.518 -7.004 -5.891 1.00 94.69 186 LEU A CA 1
ATOM 1514 C C . LEU A 1 186 ? 11.180 -8.345 -5.554 1.00 94.69 186 LEU A C 1
ATOM 1516 O O . LEU A 1 186 ? 10.640 -9.393 -5.902 1.00 94.69 186 LEU A O 1
ATOM 1520 N N . ALA A 1 187 ? 12.307 -8.330 -4.837 1.00 93.19 187 ALA A N 1
ATOM 1521 C CA . ALA A 1 187 ? 12.959 -9.549 -4.365 1.00 93.19 187 ALA A CA 1
ATOM 1522 C C . ALA A 1 187 ? 12.049 -10.343 -3.415 1.00 93.19 187 ALA A C 1
ATOM 1524 O O . ALA A 1 187 ? 11.824 -11.531 -3.639 1.00 93.19 187 ALA A O 1
ATOM 1525 N N . GLN A 1 188 ? 11.457 -9.674 -2.419 1.00 91.94 188 GLN A N 1
ATOM 1526 C CA . GLN A 1 188 ? 10.518 -10.306 -1.491 1.00 91.94 188 GLN A CA 1
ATOM 1527 C C . GLN A 1 188 ? 9.278 -10.843 -2.220 1.00 91.94 188 GLN A C 1
ATOM 1529 O O . GLN A 1 188 ? 8.786 -11.924 -1.911 1.00 91.94 188 GLN A O 1
ATOM 1534 N N . ALA A 1 189 ? 8.772 -10.120 -3.218 1.00 94.75 189 ALA A N 1
ATOM 1535 C CA . ALA A 1 189 ? 7.646 -10.570 -4.021 1.00 94.75 189 ALA A CA 1
ATOM 1536 C C . ALA A 1 189 ? 7.970 -11.842 -4.813 1.00 94.75 189 ALA A C 1
ATOM 1538 O O . ALA A 1 189 ? 7.140 -12.746 -4.869 1.00 94.75 189 ALA A O 1
ATOM 1539 N N . LEU A 1 190 ? 9.169 -11.936 -5.395 1.00 95.19 190 LEU A N 1
ATOM 1540 C CA . LEU A 1 190 ? 9.622 -13.139 -6.095 1.00 95.19 190 LEU A CA 1
ATOM 1541 C C . LEU A 1 190 ? 9.784 -14.341 -5.157 1.00 95.19 190 LEU A C 1
ATOM 1543 O O . LEU A 1 190 ? 9.503 -15.460 -5.577 1.00 95.19 190 LEU A O 1
ATOM 1547 N N . GLU A 1 191 ? 10.218 -14.113 -3.917 1.00 92.56 191 GLU A N 1
ATOM 1548 C CA . GLU A 1 191 ? 10.329 -15.149 -2.882 1.00 92.56 191 GLU A CA 1
ATOM 1549 C C . GLU A 1 191 ? 8.951 -15.652 -2.426 1.00 92.56 191 GLU A C 1
ATOM 1551 O O . GLU A 1 191 ? 8.736 -16.855 -2.312 1.00 92.56 191 GLU A O 1
ATOM 1556 N N . LEU A 1 192 ? 7.996 -14.738 -2.228 1.00 90.75 192 LEU A N 1
ATOM 1557 C CA . LEU A 1 192 ? 6.643 -15.064 -1.762 1.00 90.75 192 LEU A CA 1
ATOM 1558 C C . LEU A 1 192 ? 5.715 -15.608 -2.861 1.00 90.75 192 LEU A C 1
ATOM 1560 O O . LEU A 1 192 ? 4.716 -16.256 -2.552 1.00 90.75 192 LEU A O 1
ATOM 1564 N N . GLY A 1 193 ? 5.994 -15.328 -4.135 1.00 93.69 193 GLY A N 1
ATOM 1565 C CA . GLY A 1 193 ? 5.195 -15.816 -5.259 1.00 93.69 193 GLY A CA 1
ATOM 1566 C C . GLY A 1 193 ? 3.847 -15.090 -5.459 1.00 93.69 193 GLY A C 1
ATOM 1567 O O . GLY A 1 193 ? 3.667 -13.953 -5.003 1.00 93.69 193 GLY A O 1
ATOM 1568 N N . PRO A 1 194 ? 2.882 -15.709 -6.170 1.00 94.69 194 PRO A N 1
ATOM 1569 C CA . PRO A 1 194 ? 1.603 -15.085 -6.524 1.00 94.69 194 PRO A CA 1
ATOM 1570 C C . PRO A 1 194 ? 0.734 -14.773 -5.302 1.00 94.69 194 PRO A C 1
ATOM 1572 O O . PRO A 1 194 ? 0.835 -15.435 -4.272 1.00 94.69 194 PRO A O 1
ATOM 1575 N N . LEU A 1 195 ? -0.146 -13.776 -5.419 1.00 94.44 195 LEU A N 1
ATOM 1576 C CA . LEU A 1 195 ? -1.117 -13.405 -4.386 1.00 94.44 195 LEU A CA 1
ATOM 1577 C C . LEU A 1 195 ? -2.154 -14.520 -4.192 1.00 94.44 195 LEU A C 1
ATOM 1579 O O . LEU A 1 195 ? -2.764 -14.996 -5.156 1.00 94.44 195 LEU A O 1
ATOM 1583 N N . ARG A 1 196 ? -2.416 -14.885 -2.933 1.00 90.19 196 ARG A N 1
ATOM 1584 C CA . ARG A 1 196 ? -3.523 -15.777 -2.568 1.00 90.19 196 ARG A CA 1
ATOM 1585 C C . ARG A 1 196 ? -4.868 -15.122 -2.877 1.00 90.19 196 ARG A C 1
ATOM 1587 O O . ARG A 1 196 ? -5.086 -13.949 -2.567 1.00 90.19 196 ARG A O 1
ATOM 1594 N N . LYS A 1 197 ? -5.772 -15.891 -3.483 1.00 86.19 197 LYS A N 1
ATOM 1595 C CA . LYS A 1 197 ? -7.126 -15.444 -3.858 1.00 86.19 197 LYS A CA 1
ATOM 1596 C C . LYS A 1 197 ? -8.215 -15.970 -2.939 1.00 86.19 197 LYS A C 1
ATOM 1598 O O . LYS A 1 197 ? -9.257 -15.332 -2.822 1.00 86.19 197 LYS A O 1
ATOM 1603 N N . GLU A 1 198 ? -7.985 -17.128 -2.345 1.00 79.44 198 GLU A N 1
ATOM 1604 C CA . GLU A 1 198 ? -8.941 -17.811 -1.486 1.00 79.44 198 GLU A CA 1
ATOM 1605 C C . GLU A 1 198 ? -8.556 -17.575 -0.033 1.00 79.44 198 GLU A C 1
ATOM 1607 O O . GLU A 1 198 ? -7.371 -17.492 0.306 1.00 79.44 198 GLU A O 1
ATOM 1612 N N . GLU A 1 199 ? -9.567 -17.413 0.813 1.00 75.19 199 GLU A N 1
ATOM 1613 C CA . GLU A 1 199 ? -9.342 -17.369 2.248 1.00 75.19 199 GLU A CA 1
ATOM 1614 C C . GLU A 1 199 ? -9.114 -18.804 2.736 1.00 75.19 199 GLU A C 1
ATOM 1616 O O . GLU A 1 199 ? -9.836 -19.708 2.318 1.00 75.19 199 GLU A O 1
ATOM 1621 N N . PRO A 1 200 ? -8.092 -19.043 3.572 1.00 75.81 200 PRO A N 1
ATOM 1622 C CA . PRO A 1 200 ? -7.836 -20.364 4.107 1.00 75.81 200 PRO A CA 1
ATOM 1623 C C . PRO A 1 200 ? -9.009 -20.770 4.998 1.00 75.81 200 PRO A C 1
ATOM 1625 O O . PRO A 1 200 ? -9.303 -20.110 5.996 1.00 75.81 200 PRO A O 1
ATOM 1628 N N . GLU A 1 201 ? -9.673 -21.858 4.622 1.00 81.44 201 GLU A N 1
ATOM 1629 C CA . GLU A 1 201 ? -10.768 -22.421 5.400 1.00 81.44 201 GLU A CA 1
ATOM 1630 C C . GLU A 1 201 ? -10.220 -23.147 6.630 1.00 81.44 201 GLU A C 1
ATOM 1632 O O . GLU A 1 201 ? -9.291 -23.957 6.552 1.00 81.44 201 GLU A O 1
ATOM 1637 N N . LEU A 1 202 ? -10.808 -22.851 7.787 1.00 86.25 202 LEU A N 1
ATOM 1638 C CA . LEU A 1 202 ? -10.528 -23.580 9.014 1.00 86.25 202 LEU A CA 1
ATOM 1639 C C . LEU A 1 202 ? -11.375 -24.859 9.058 1.00 86.25 202 LEU A C 1
ATOM 1641 O O . LEU A 1 202 ? -12.573 -24.787 8.774 1.00 86.25 202 LEU A O 1
ATOM 1645 N N . PRO A 1 203 ? -10.805 -26.008 9.472 1.00 90.50 203 PRO A N 1
ATOM 1646 C CA . PRO A 1 203 ? -11.585 -27.217 9.711 1.00 90.50 203 PRO A CA 1
ATOM 1647 C C . PRO A 1 203 ? -12.761 -26.943 10.668 1.00 90.50 203 PRO A C 1
ATOM 1649 O O . PRO A 1 203 ? -12.560 -26.240 11.668 1.00 90.50 203 PRO A O 1
ATOM 1652 N N . PRO A 1 204 ? -13.967 -27.489 10.417 1.00 91.06 204 PRO A N 1
ATOM 1653 C CA . PRO A 1 204 ? -15.139 -27.259 11.264 1.00 91.06 204 PRO A CA 1
ATOM 1654 C C . PRO A 1 204 ? -14.889 -27.568 12.743 1.00 91.06 204 PRO A C 1
ATOM 1656 O O . PRO A 1 204 ? -15.314 -26.815 13.618 1.00 91.06 204 PRO A O 1
ATOM 1659 N N . GLU A 1 205 ? -14.128 -28.624 13.026 1.00 92.06 205 GLU A N 1
ATOM 1660 C CA . GLU A 1 205 ? -13.773 -29.032 14.384 1.00 92.06 205 GLU A CA 1
ATOM 1661 C C . GLU A 1 205 ? -12.919 -27.967 15.086 1.00 92.06 205 GLU A C 1
ATOM 1663 O O . GLU A 1 205 ? -13.102 -27.692 16.273 1.00 92.06 205 GLU A O 1
ATOM 1668 N N . LEU A 1 206 ? -12.006 -27.326 14.350 1.00 91.00 206 LEU A N 1
ATOM 1669 C CA . LEU A 1 206 ? -11.181 -26.244 14.878 1.00 91.00 206 LEU A CA 1
ATOM 1670 C C . LEU A 1 206 ? -12.022 -24.985 15.125 1.00 91.00 206 LEU A C 1
ATOM 1672 O O . LEU A 1 206 ? -11.839 -24.328 16.146 1.00 91.00 206 LEU A O 1
ATOM 1676 N N . LEU A 1 207 ? -12.977 -24.669 14.246 1.00 91.75 207 LEU A N 1
ATOM 1677 C CA . LEU A 1 207 ? -13.904 -23.550 14.454 1.00 91.75 207 LEU A CA 1
ATOM 1678 C C . LEU A 1 207 ? -14.727 -23.724 15.736 1.00 91.75 207 LEU A C 1
ATOM 1680 O O . LEU A 1 207 ? -14.840 -22.789 16.532 1.00 91.75 207 LEU A O 1
ATOM 1684 N N . GLU A 1 208 ? -15.269 -24.920 15.976 1.00 92.94 208 GLU A N 1
ATOM 1685 C CA . GLU A 1 208 ? -15.998 -25.225 17.212 1.00 92.94 208 GLU A CA 1
ATOM 1686 C C . GLU A 1 208 ? -15.112 -25.071 18.453 1.00 92.94 208 GLU A C 1
ATOM 1688 O O . GLU A 1 208 ? -15.520 -24.452 19.443 1.00 92.94 208 GLU A O 1
ATOM 1693 N N . GLN A 1 209 ? -13.871 -25.562 18.384 1.00 93.56 209 GLN A N 1
ATOM 1694 C CA . GLN A 1 209 ? -12.899 -25.398 19.461 1.00 93.56 209 GLN A CA 1
ATOM 1695 C C . GLN A 1 209 ? -12.595 -23.923 19.738 1.00 93.56 209 GLN A C 1
ATOM 1697 O O . GLN A 1 209 ? -12.704 -23.496 20.890 1.00 93.56 209 GLN A O 1
ATOM 1702 N N . LEU A 1 210 ? -12.282 -23.127 18.710 1.00 93.19 210 LEU A N 1
ATOM 1703 C CA . LEU A 1 210 ? -11.990 -21.698 18.857 1.00 93.19 210 LEU A CA 1
ATOM 1704 C C . LEU A 1 210 ? -13.171 -20.955 19.485 1.00 93.19 210 LEU A C 1
ATOM 1706 O O . LEU A 1 210 ? -12.980 -20.187 20.428 1.00 93.19 210 LEU A O 1
ATOM 1710 N N . ARG A 1 211 ? -14.401 -21.235 19.042 1.00 91.81 211 ARG A N 1
ATOM 1711 C CA . ARG A 1 211 ? -15.624 -20.645 19.612 1.00 91.81 211 ARG A CA 1
ATOM 1712 C C . ARG A 1 211 ? -15.803 -20.983 21.087 1.00 91.81 211 ARG A C 1
ATOM 1714 O O . ARG A 1 211 ? -16.159 -20.103 21.866 1.00 91.81 211 ARG A O 1
ATOM 1721 N N . SER A 1 212 ? -15.527 -22.228 21.479 1.00 93.38 212 SER A N 1
ATOM 1722 C CA . SER A 1 212 ? -15.634 -22.670 22.876 1.00 93.38 212 SER A CA 1
ATOM 1723 C C . SER A 1 212 ? -14.569 -22.056 23.794 1.00 93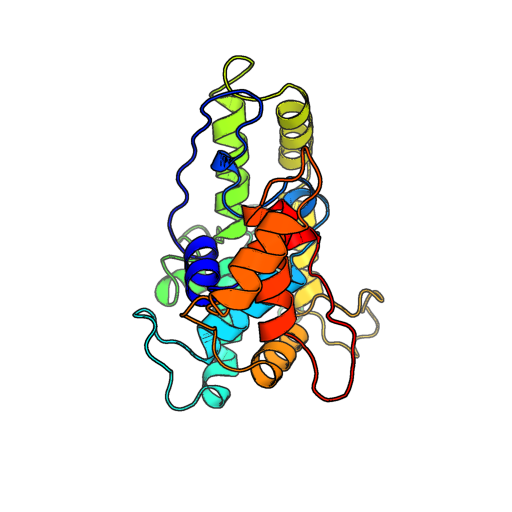.38 212 SER A C 1
ATOM 1725 O O . SER A 1 212 ? -14.837 -21.817 24.972 1.00 93.38 212 SER A O 1
ATOM 1727 N N . LEU A 1 213 ? -13.375 -21.782 23.257 1.00 93.88 213 LEU A N 1
ATOM 1728 C CA . LEU A 1 213 ? -12.223 -21.276 24.007 1.00 93.88 213 LEU A CA 1
ATOM 1729 C C . LEU A 1 213 ? -12.118 -19.746 23.982 1.00 93.88 213 LEU A C 1
ATOM 1731 O O . LEU A 1 213 ? -11.345 -19.178 24.755 1.00 93.88 213 LEU A O 1
ATOM 1735 N N . THR A 1 214 ? -12.875 -19.072 23.109 1.00 92.81 214 THR A N 1
ATOM 1736 C CA . THR A 1 214 ? -12.826 -17.614 22.961 1.00 92.81 214 THR A CA 1
ATOM 1737 C C . THR A 1 214 ? -13.233 -16.933 24.276 1.00 92.81 214 THR A C 1
ATOM 1739 O O . THR A 1 214 ? -14.353 -17.136 24.759 1.00 92.81 214 THR A O 1
ATOM 1742 N N . PRO A 1 215 ? -12.358 -16.103 24.877 1.00 91.25 215 PRO A N 1
ATOM 1743 C CA . PRO A 1 215 ? -12.677 -15.407 26.116 1.00 91.25 215 PRO A CA 1
ATOM 1744 C C . PRO A 1 215 ? -13.861 -14.446 25.959 1.00 91.25 215 PRO A C 1
ATOM 1746 O O . PRO A 1 215 ? -14.052 -13.821 24.914 1.00 91.25 215 PRO A O 1
ATOM 1749 N N . LYS A 1 216 ? -14.634 -14.255 27.036 1.00 90.56 216 LYS A N 1
ATOM 1750 C CA . LYS A 1 216 ? -15.731 -13.275 27.046 1.00 90.56 216 LYS A CA 1
ATOM 1751 C C . LYS A 1 216 ? -15.204 -11.875 26.718 1.00 90.56 216 LYS A C 1
ATOM 1753 O O . LYS A 1 216 ? -14.297 -11.385 27.383 1.00 90.56 216 LYS A O 1
ATOM 1758 N N . GLY A 1 217 ? -15.827 -11.225 25.736 1.00 87.19 217 GLY A N 1
ATOM 1759 C CA . GLY A 1 217 ? -15.474 -9.873 25.290 1.00 87.19 217 GLY A CA 1
ATOM 1760 C C . GLY A 1 217 ? -14.484 -9.821 24.123 1.00 87.19 217 GLY A C 1
ATOM 1761 O O . GLY A 1 217 ? -14.271 -8.738 23.586 1.00 87.19 217 GLY A O 1
ATOM 1762 N N . VAL A 1 218 ? -13.927 -10.958 23.693 1.00 87.19 218 VAL A N 1
ATOM 1763 C CA . VAL A 1 218 ? -13.098 -11.040 22.483 1.00 87.19 218 VAL A CA 1
ATOM 1764 C C . VAL A 1 218 ? -13.986 -11.391 21.281 1.00 87.19 218 VAL A C 1
ATOM 1766 O O . VAL A 1 218 ? -14.741 -12.362 21.361 1.00 87.19 218 VAL A O 1
ATOM 1769 N N . PRO A 1 219 ? -13.926 -10.638 20.165 1.00 88.44 219 PRO A N 1
ATOM 1770 C CA . PRO A 1 219 ? -14.648 -10.995 18.946 1.00 88.44 219 PRO A CA 1
ATOM 1771 C C . PRO A 1 219 ? -14.133 -12.320 18.376 1.00 88.44 219 PRO A C 1
ATOM 1773 O O . PRO A 1 219 ? -12.955 -12.439 18.038 1.00 88.44 219 PRO A O 1
ATOM 1776 N N . VAL A 1 220 ? -15.018 -13.309 18.243 1.00 88.31 220 VAL A N 1
ATOM 1777 C CA . VAL A 1 220 ? -14.646 -14.648 17.756 1.00 88.31 220 VAL A CA 1
ATOM 1778 C C . VAL A 1 220 ? -14.105 -14.619 16.327 1.00 88.31 220 VAL A C 1
ATOM 1780 O O . VAL A 1 220 ? -13.147 -15.319 16.023 1.00 88.31 220 VAL A O 1
ATOM 1783 N N . GLU A 1 221 ? -14.630 -13.727 15.488 1.00 85.50 221 GLU A N 1
ATOM 1784 C CA . GLU A 1 221 ? -14.173 -13.521 14.109 1.00 85.50 221 GLU A CA 1
ATOM 1785 C C . GLU A 1 221 ? -12.685 -13.137 14.045 1.00 85.50 221 GLU A C 1
ATOM 1787 O O . GLU A 1 221 ? -11.965 -13.584 13.153 1.00 85.50 221 GLU A O 1
ATOM 1792 N N . MET A 1 222 ? -12.187 -12.364 15.019 1.00 83.88 222 MET A N 1
ATOM 1793 C CA . MET A 1 222 ? -10.766 -12.002 15.093 1.00 83.88 222 MET A CA 1
ATOM 1794 C C . MET A 1 222 ? -9.899 -13.204 15.473 1.00 83.88 222 MET A C 1
ATOM 1796 O O . MET A 1 222 ? -8.802 -13.363 14.942 1.00 83.88 222 MET A O 1
ATOM 1800 N N . VAL A 1 223 ? -10.397 -14.069 16.361 1.00 88.00 223 VAL A N 1
ATOM 1801 C CA . VAL A 1 223 ? -9.710 -15.309 16.754 1.00 88.00 223 VAL A CA 1
ATOM 1802 C C . VAL A 1 223 ? -9.649 -16.283 15.575 1.00 88.00 223 VAL A C 1
ATOM 1804 O O . VAL A 1 223 ? -8.579 -16.815 15.282 1.00 88.00 223 VAL A O 1
ATOM 1807 N N . GLU A 1 224 ? -10.767 -16.474 14.869 1.00 88.69 224 GLU A N 1
ATOM 1808 C CA . GLU A 1 224 ? -10.846 -17.300 13.658 1.00 88.69 224 GLU A CA 1
ATOM 1809 C C . GLU A 1 224 ? -9.901 -16.759 12.566 1.00 88.69 224 GLU A C 1
ATOM 1811 O O . GLU A 1 224 ? -9.076 -17.503 12.036 1.00 88.69 224 GLU A O 1
ATOM 1816 N N . THR A 1 225 ? -9.919 -15.448 12.303 1.00 85.81 225 THR A N 1
ATOM 1817 C CA . THR A 1 225 ? -9.022 -14.808 11.321 1.00 85.81 225 THR A CA 1
ATOM 1818 C C . THR A 1 225 ? -7.548 -14.997 11.685 1.00 85.81 225 THR A C 1
ATOM 1820 O O . THR A 1 225 ? -6.726 -15.300 10.816 1.00 85.81 225 THR A O 1
ATOM 1823 N N . LEU A 1 226 ? -7.196 -14.841 12.965 1.00 86.88 226 LEU A N 1
ATOM 1824 C CA . LEU A 1 226 ? -5.827 -15.031 13.435 1.00 86.88 226 LEU A CA 1
ATOM 1825 C C . LEU A 1 226 ? -5.385 -16.488 13.260 1.00 86.88 226 LEU A C 1
ATOM 1827 O O . LEU A 1 226 ? -4.314 -16.734 12.711 1.00 86.88 226 LEU A O 1
ATOM 1831 N N . ALA A 1 227 ? -6.212 -17.456 13.656 1.00 89.00 227 ALA A N 1
ATOM 1832 C CA . ALA A 1 227 ? -5.908 -18.877 13.490 1.00 89.00 227 ALA A CA 1
ATOM 1833 C C . ALA A 1 227 ? -5.721 -19.258 12.011 1.00 89.00 227 ALA A C 1
ATOM 1835 O O . ALA A 1 227 ? -4.752 -19.939 11.666 1.00 89.00 227 ALA A O 1
ATOM 1836 N N . ALA A 1 228 ? -6.595 -18.761 11.131 1.00 88.50 228 ALA A N 1
ATOM 1837 C CA . ALA A 1 228 ? -6.496 -18.968 9.688 1.00 88.50 228 ALA A CA 1
ATOM 1838 C C . ALA A 1 228 ? -5.202 -18.367 9.119 1.00 88.50 228 ALA A C 1
ATOM 1840 O O . ALA A 1 228 ? -4.513 -18.998 8.315 1.00 88.50 228 ALA A O 1
ATOM 1841 N N . TYR A 1 229 ? -4.814 -17.179 9.595 1.00 86.50 229 TYR A N 1
ATOM 1842 C CA . TYR A 1 229 ? -3.542 -16.563 9.228 1.00 86.50 229 TYR A CA 1
ATOM 1843 C C . TYR A 1 229 ? -2.349 -17.408 9.677 1.00 86.50 229 TYR A C 1
ATOM 1845 O O . TYR A 1 229 ? -1.435 -17.626 8.882 1.00 86.50 229 TYR A O 1
ATOM 1853 N N . TYR A 1 230 ? -2.357 -17.908 10.914 1.00 87.25 230 TYR A N 1
ATOM 1854 C CA . TYR A 1 230 ? -1.282 -18.756 11.423 1.00 87.25 230 TYR A CA 1
ATOM 1855 C C . TYR A 1 230 ? -1.117 -20.018 10.578 1.00 87.25 230 TYR A C 1
ATOM 1857 O O . TYR A 1 230 ? -0.013 -20.301 10.125 1.00 87.25 230 TYR A O 1
ATOM 1865 N N . LEU A 1 231 ? -2.204 -20.741 10.306 1.00 86.19 231 LEU A N 1
ATOM 1866 C CA . LEU A 1 231 ? -2.152 -21.964 9.501 1.00 86.19 231 LEU A CA 1
ATOM 1867 C C . LEU A 1 231 ? -1.629 -21.707 8.087 1.00 86.19 231 LEU A C 1
ATOM 1869 O O . LEU A 1 231 ? -0.827 -22.482 7.578 1.00 86.19 231 LEU A O 1
ATOM 1873 N N . ALA A 1 232 ? -2.035 -20.598 7.474 1.00 84.62 232 ALA A N 1
ATOM 1874 C CA . ALA A 1 232 ? -1.646 -20.278 6.108 1.00 84.62 232 ALA A CA 1
ATOM 1875 C C . ALA A 1 232 ? -0.240 -19.670 5.972 1.00 84.62 232 ALA A C 1
ATOM 1877 O O . ALA A 1 232 ? 0.239 -19.519 4.850 1.00 84.62 232 ALA A O 1
ATOM 1878 N N . ASN A 1 233 ? 0.395 -19.248 7.070 1.00 83.75 233 ASN A N 1
ATOM 1879 C CA . ASN A 1 233 ? 1.693 -18.559 7.049 1.00 83.75 233 ASN A CA 1
ATOM 1880 C C . ASN A 1 233 ? 2.727 -19.197 7.991 1.00 83.75 233 ASN A C 1
ATOM 1882 O O . ASN A 1 233 ? 3.770 -18.590 8.233 1.00 83.75 233 ASN A O 1
ATOM 1886 N N . LYS A 1 234 ? 2.452 -20.393 8.530 1.00 86.06 234 LYS A N 1
ATOM 1887 C CA . LYS A 1 234 ? 3.398 -21.159 9.350 1.00 86.06 234 LYS A CA 1
ATOM 1888 C C . LYS A 1 234 ? 4.584 -21.622 8.498 1.00 86.06 234 LYS A C 1
ATOM 1890 O O . LYS A 1 234 ? 4.363 -22.392 7.565 1.00 86.06 234 LYS A O 1
ATOM 1895 N N . PRO A 1 235 ? 5.821 -21.187 8.808 1.00 82.94 235 PRO A N 1
ATOM 1896 C CA . PRO A 1 235 ? 7.013 -21.738 8.174 1.00 82.94 235 PRO A CA 1
ATOM 1897 C C . PRO A 1 235 ? 7.182 -23.215 8.542 1.00 82.94 235 PRO A C 1
ATOM 1899 O O . PRO A 1 235 ? 6.836 -23.627 9.649 1.00 82.94 235 PRO A O 1
ATOM 1902 N N . GLU A 1 236 ? 7.745 -24.017 7.640 1.00 83.38 236 GLU A N 1
ATOM 1903 C CA . GLU A 1 236 ? 7.999 -25.440 7.914 1.00 83.38 236 GLU A CA 1
ATOM 1904 C C . GLU A 1 236 ? 9.018 -25.647 9.046 1.00 83.38 236 GLU A C 1
ATOM 1906 O O . GLU A 1 236 ? 8.952 -26.635 9.775 1.00 83.38 236 GLU A O 1
ATOM 1911 N N . ASP A 1 237 ? 9.942 -24.701 9.211 1.00 89.88 237 ASP A N 1
ATOM 1912 C CA . ASP A 1 237 ? 11.062 -24.749 10.149 1.00 89.88 237 ASP A CA 1
ATOM 1913 C C . ASP A 1 237 ? 10.802 -24.000 11.467 1.00 89.88 237 ASP A C 1
ATOM 1915 O O . ASP A 1 237 ? 11.700 -23.895 12.305 1.00 89.88 237 ASP A O 1
ATOM 1919 N N . SER A 1 238 ? 9.586 -23.485 11.681 1.00 86.44 238 SER A N 1
ATOM 1920 C CA . SER A 1 238 ? 9.263 -22.668 12.851 1.00 86.44 238 SER A CA 1
ATOM 1921 C C . SER A 1 238 ? 7.858 -22.931 13.383 1.00 86.44 238 SER A C 1
ATOM 1923 O O . SER A 1 238 ? 6.873 -22.985 12.648 1.00 86.44 238 SER A O 1
ATOM 1925 N N . ASP A 1 239 ? 7.737 -22.987 14.709 1.00 84.88 239 ASP A N 1
ATOM 1926 C CA . ASP A 1 239 ? 6.439 -22.963 15.394 1.00 84.88 239 ASP A CA 1
ATOM 1927 C C . ASP A 1 239 ? 5.827 -21.559 15.492 1.00 84.88 239 ASP A C 1
ATOM 1929 O O . ASP A 1 239 ? 4.676 -21.406 15.905 1.00 84.88 239 ASP A O 1
ATOM 1933 N N . TRP A 1 240 ? 6.571 -20.532 15.079 1.00 84.00 240 TRP A N 1
ATOM 1934 C CA . TRP A 1 240 ? 6.169 -19.134 15.160 1.00 84.00 240 TRP A CA 1
ATOM 1935 C C . TRP A 1 240 ? 5.806 -18.567 13.794 1.00 84.00 240 TRP A C 1
ATOM 1937 O O . TRP A 1 240 ? 6.522 -18.756 12.811 1.00 84.00 240 TRP A O 1
ATOM 1947 N N . VAL A 1 241 ? 4.728 -17.785 13.771 1.00 83.81 241 VAL A N 1
ATOM 1948 C CA . VAL A 1 241 ? 4.302 -16.993 12.616 1.00 83.81 241 VAL A CA 1
ATOM 1949 C C . VAL A 1 241 ? 4.517 -15.524 12.930 1.00 83.81 241 VAL A C 1
ATOM 1951 O O . VAL A 1 241 ? 4.115 -15.039 13.988 1.00 83.81 241 VAL A O 1
ATOM 1954 N N . VAL A 1 242 ? 5.126 -14.800 11.994 1.00 80.19 242 VAL A N 1
ATOM 1955 C CA . VAL A 1 242 ? 5.253 -13.346 12.100 1.00 80.19 242 VAL A CA 1
ATOM 1956 C C . VAL A 1 242 ? 3.894 -12.708 11.830 1.00 80.19 242 VAL A C 1
ATOM 1958 O O . VAL A 1 242 ? 3.333 -12.841 10.738 1.00 80.19 242 VAL A O 1
ATOM 1961 N N . LEU A 1 243 ? 3.380 -11.992 12.829 1.00 75.19 243 LEU A N 1
ATOM 1962 C CA . LEU A 1 243 ? 2.133 -11.247 12.724 1.00 75.19 243 LEU A CA 1
ATOM 1963 C C . LEU A 1 243 ? 2.378 -9.846 12.161 1.00 75.19 243 LEU A C 1
ATOM 1965 O O . LEU A 1 243 ? 3.100 -9.055 12.770 1.00 75.19 243 LEU A O 1
ATOM 1969 N N . PRO A 1 244 ? 1.754 -9.488 11.029 1.00 68.25 244 PRO A N 1
ATOM 1970 C CA . PRO A 1 244 ? 1.874 -8.161 10.459 1.00 68.25 244 PRO A CA 1
ATOM 1971 C C . PRO A 1 244 ? 0.868 -7.224 11.147 1.00 68.25 244 PRO A C 1
ATOM 1973 O O . PRO A 1 244 ? -0.117 -6.829 10.528 1.00 68.25 244 PRO A O 1
ATOM 1976 N N . VAL A 1 245 ? 1.114 -6.892 12.423 1.00 63.28 245 VAL A N 1
ATOM 1977 C CA . VAL A 1 245 ? 0.199 -6.158 13.331 1.00 63.28 245 VAL A CA 1
ATOM 1978 C C . VAL A 1 245 ? -0.427 -4.923 12.673 1.00 63.28 245 VAL A C 1
ATOM 1980 O O . VAL A 1 245 ? -1.649 -4.834 12.607 1.00 63.28 245 VAL A O 1
ATOM 1983 N N . ALA A 1 246 ? 0.382 -4.067 12.041 1.00 61.53 246 ALA A N 1
ATOM 1984 C CA . ALA A 1 246 ? -0.089 -2.863 11.343 1.00 61.53 246 ALA A CA 1
ATOM 1985 C C . ALA A 1 246 ? -1.154 -3.121 10.253 1.00 61.53 246 ALA A C 1
ATOM 1987 O O . ALA A 1 246 ? -1.908 -2.227 9.886 1.00 61.53 246 ALA A O 1
ATOM 1988 N N . ASN A 1 247 ? -1.230 -4.342 9.715 1.00 63.09 247 ASN A N 1
ATOM 1989 C CA . ASN A 1 247 ? -2.201 -4.711 8.684 1.00 63.09 247 ASN A CA 1
ATOM 1990 C C . ASN A 1 247 ? -3.476 -5.336 9.246 1.00 63.09 247 ASN A C 1
ATOM 1992 O O . ASN A 1 247 ? -4.477 -5.379 8.532 1.00 63.09 247 ASN A O 1
ATOM 1996 N N . PHE A 1 248 ? -3.433 -5.829 10.487 1.00 62.66 248 PHE A N 1
ATOM 1997 C CA . PHE A 1 248 ? -4.638 -6.184 11.234 1.00 62.66 248 PHE A CA 1
ATOM 1998 C C . PHE A 1 248 ? -5.353 -4.922 11.714 1.00 62.66 248 PHE A C 1
ATOM 2000 O O . PHE A 1 248 ? -6.567 -4.871 11.616 1.00 62.66 248 PHE A O 1
ATOM 2007 N N . ASP A 1 249 ? -4.619 -3.882 12.118 1.00 60.09 249 ASP A N 1
ATOM 2008 C CA . ASP A 1 249 ? -5.222 -2.599 12.519 1.00 60.09 249 ASP A CA 1
ATOM 2009 C C . ASP A 1 249 ? -5.890 -1.851 11.350 1.00 60.09 249 ASP A C 1
ATOM 2011 O O . ASP A 1 249 ? -6.741 -0.986 11.552 1.00 60.09 249 ASP A O 1
ATOM 2015 N N . ALA A 1 250 ? -5.502 -2.183 10.115 1.00 58.09 250 ALA A N 1
ATOM 2016 C CA . ALA A 1 250 ? -6.080 -1.653 8.882 1.00 58.09 250 ALA A CA 1
ATOM 2017 C C . ALA A 1 250 ? -7.233 -2.513 8.311 1.00 58.09 250 ALA A C 1
ATOM 2019 O O . ALA A 1 250 ? -7.705 -2.235 7.202 1.00 58.09 250 ALA A O 1
ATOM 2020 N N . TYR A 1 251 ? -7.625 -3.593 8.999 1.00 58.16 251 TYR A N 1
ATOM 2021 C CA . TYR A 1 251 ? -8.722 -4.498 8.635 1.00 58.16 251 TYR A CA 1
ATOM 2022 C C . TYR A 1 251 ? -9.880 -4.358 9.626 1.00 58.16 251 TYR A C 1
ATOM 2024 O O . TYR A 1 251 ? -11.025 -4.249 9.137 1.00 58.16 251 TYR A O 1
#